Protein AF-C4WWJ5-F1 (afdb_monomer_lite)

Organism: Acyrthosiphon pisum (NCBI:txid7029)

Sequence (188 aa):
MRFIKIKYGFAYIVILLTLITFLISFNFIPTGFEHRTIIESKSPQSATVTETKRIFFMKTHKCASSTVQNILMRFGHMENLDFLLPNMNNYIGNPIHFNTSMISNNYSTEDGKFDMFVHHTRYSQEIKSVMRPGTIYVTILREPTALFQSLYSFYHFDKKYKCNLTQFISDRLSNKSSANQINVTVTN

Foldseek 3Di:
DPPVVVVVVVVVVVVVVVVVVVVVVVVPPPPPCPPPPPPPPPDPDDDPPDDALFEDEAEDPPQCLVVVLVVNVVVCVVVVWQEQQQPDDFEQDPPDAHDLVSGDPVRADPQQAGRDYRGHGHDDPCNVVRHDPPYDYDYGDDDVVVRVLSVCVVVVVCVVVVHDPVVVVVVVVVVVVVVVPPDPPPDD

Radius of gyration: 27.17 Å; chains: 1; bounding box: 78×68×61 Å

pLDDT: mean 82.89, std 17.95, range [43.03, 98.38]

Secondary structure (DSSP, 8-state):
--SHHHHHHHHHHHHHHHHHHHHHHHHT---------------SS----PPP--EEEEPPTTSSHHHHHHHHHHHHHHTTPPB---SSTTEESSSSPP-GGGS-GGG--TTS-BSEE-SEE---TTHHHHBPTTPEEEE----HHHHHHHHHHHTTHHHHHTS-HHHHHHHHHHHHHHHTTS------

InterPro domains:
  IPR009729 Galactose-3-O-sulfotransferase [PF06990] (42-156)
  IPR009729 Galactose-3-O-sulfotransferase [PTHR14647] (36-172)
  IPR027417 P-loop containing nucleoside triphosphate hydrolase [G3DSA:3.40.50.300] (50-184)
  IPR027417 P-loop containing nucleoside triphosphate hydrolase [SSF52540] (52-171)

Structure (mmCIF, N/CA/C/O backbone):
data_AF-C4WWJ5-F1
#
_entry.id   AF-C4WWJ5-F1
#
loop_
_atom_site.group_PDB
_atom_site.id
_atom_site.type_symbol
_atom_site.label_atom_id
_atom_site.label_alt_id
_atom_site.label_comp_id
_atom_site.label_asym_id
_atom_site.label_entity_id
_atom_site.label_seq_id
_atom_site.pdbx_PDB_ins_code
_atom_site.Cartn_x
_atom_site.Cartn_y
_atom_site.Cartn_z
_atom_site.occupancy
_atom_site.B_iso_or_equiv
_atom_site.auth_seq_id
_atom_site.auth_comp_id
_atom_site.auth_asym_id
_atom_site.auth_atom_id
_atom_site.pdbx_PDB_model_num
ATOM 1 N N . MET A 1 1 ? -28.761 40.489 -43.785 1.00 53.91 1 MET A N 1
ATOM 2 C CA . MET A 1 1 ? -28.576 40.243 -42.331 1.00 53.91 1 MET A CA 1
ATOM 3 C C . MET A 1 1 ? -29.458 39.104 -41.760 1.00 53.91 1 MET A C 1
ATOM 5 O O . MET A 1 1 ? -29.803 39.142 -40.587 1.00 53.91 1 MET A O 1
ATOM 9 N N . ARG A 1 2 ? -29.822 38.069 -42.548 1.00 54.91 2 ARG A N 1
ATOM 10 C CA . ARG A 1 2 ? -30.747 36.981 -42.131 1.00 54.91 2 ARG A CA 1
ATOM 11 C C . ARG A 1 2 ? -30.126 35.572 -42.061 1.00 54.91 2 ARG A C 1
ATOM 13 O O . ARG A 1 2 ? -30.683 34.708 -41.402 1.00 54.91 2 ARG A O 1
ATOM 20 N N . PHE A 1 3 ? -28.950 35.355 -42.653 1.00 52.28 3 PHE A N 1
ATOM 21 C CA . PHE A 1 3 ? -28.305 34.031 -42.711 1.00 52.28 3 PHE A CA 1
ATOM 22 C C . PHE A 1 3 ? -27.428 33.691 -41.491 1.00 52.28 3 PHE A C 1
ATOM 24 O O . PHE A 1 3 ? -27.142 32.525 -41.237 1.00 52.28 3 PHE A O 1
ATOM 31 N N . ILE A 1 4 ? -27.038 34.693 -40.697 1.00 54.44 4 ILE A N 1
ATOM 32 C CA . ILE A 1 4 ? -26.154 34.519 -39.533 1.00 54.44 4 ILE A CA 1
ATOM 33 C C . ILE A 1 4 ? -26.907 33.892 -38.344 1.00 54.44 4 ILE A C 1
ATOM 35 O O . ILE A 1 4 ? -26.381 32.996 -37.693 1.00 54.44 4 ILE A O 1
ATOM 39 N N . LYS A 1 5 ? -28.175 34.269 -38.112 1.00 53.75 5 LYS A N 1
ATOM 40 C CA . LYS A 1 5 ? -28.997 33.702 -37.022 1.00 53.75 5 LYS A CA 1
ATOM 41 C C . LYS A 1 5 ? -29.282 32.200 -37.193 1.00 53.75 5 LYS A C 1
ATOM 43 O O . LYS A 1 5 ? -29.396 31.494 -36.199 1.00 53.75 5 LYS A O 1
ATOM 48 N N . ILE A 1 6 ? -29.338 31.701 -38.432 1.00 59.12 6 ILE A N 1
ATOM 49 C CA . ILE A 1 6 ? -29.618 30.285 -38.731 1.00 59.12 6 ILE A CA 1
ATOM 50 C C . ILE A 1 6 ? -28.409 29.395 -38.397 1.00 59.12 6 ILE A C 1
ATOM 52 O O . ILE A 1 6 ? -28.581 28.318 -37.830 1.00 59.12 6 ILE A O 1
ATOM 56 N N . LYS A 1 7 ? -27.178 29.862 -38.666 1.00 57.59 7 LYS A N 1
ATOM 57 C CA . LYS A 1 7 ? -25.955 29.097 -38.357 1.00 57.59 7 LYS A CA 1
ATOM 58 C C . LYS A 1 7 ? -25.748 28.905 -36.850 1.00 57.59 7 LYS A C 1
ATOM 60 O O . LYS A 1 7 ? -25.405 27.807 -36.423 1.00 57.59 7 LYS A O 1
ATOM 65 N N . TYR A 1 8 ? -26.005 29.940 -36.047 1.00 68.38 8 TYR A N 1
ATOM 66 C CA . TYR A 1 8 ? -25.905 29.838 -34.586 1.00 68.38 8 TYR A CA 1
ATOM 67 C C . TYR A 1 8 ? -27.057 29.044 -33.961 1.00 68.38 8 TYR A C 1
ATOM 69 O O . TYR A 1 8 ? -26.842 28.354 -32.969 1.00 68.38 8 TYR A O 1
ATOM 77 N N . GLY A 1 9 ? -28.249 29.074 -34.569 1.00 75.12 9 GLY A N 1
ATOM 78 C CA . GLY A 1 9 ? -29.373 28.234 -34.147 1.00 75.12 9 GLY A CA 1
ATOM 79 C C . GLY A 1 9 ? -29.060 26.742 -34.274 1.00 75.12 9 GLY A C 1
ATOM 80 O O . GLY A 1 9 ? -29.291 25.985 -33.335 1.00 75.12 9 GLY A O 1
ATOM 81 N N . PHE A 1 10 ? -28.453 26.328 -35.390 1.00 82.44 10 PHE A N 1
ATOM 82 C CA . PHE A 1 10 ? -28.048 24.934 -35.586 1.00 82.44 10 PHE A CA 1
ATOM 83 C C . PHE A 1 10 ? -26.972 24.493 -34.581 1.00 82.44 10 PHE A C 1
ATOM 85 O O . PHE A 1 10 ? -27.104 23.441 -33.962 1.00 82.44 10 PHE A O 1
ATOM 92 N N . ALA A 1 11 ? -25.948 25.322 -34.353 1.00 82.69 11 ALA A N 1
ATOM 93 C CA . ALA A 1 11 ? -24.903 25.024 -33.372 1.00 82.69 11 ALA A CA 1
ATOM 94 C C . ALA A 1 11 ? -25.461 24.881 -31.943 1.00 82.69 11 ALA A C 1
ATOM 96 O O . ALA A 1 11 ? -25.064 23.973 -31.216 1.00 82.69 11 ALA A O 1
ATOM 97 N N . TYR A 1 12 ? -26.418 25.732 -31.556 1.00 86.38 12 TYR A N 1
ATOM 98 C CA . TYR A 1 12 ? -27.056 25.662 -30.241 1.00 86.38 12 TYR A CA 1
ATOM 99 C C . TYR A 1 12 ? -27.877 24.380 -30.062 1.00 86.38 12 TYR A C 1
ATOM 101 O O . TYR A 1 12 ? -27.789 23.744 -29.016 1.00 86.38 12 TYR A O 1
ATOM 109 N N . ILE A 1 13 ? -28.611 23.955 -31.096 1.00 89.12 13 ILE A N 1
ATOM 110 C CA . ILE A 1 13 ? -29.376 22.699 -31.073 1.00 89.12 13 ILE A CA 1
ATOM 111 C C . ILE A 1 13 ? -28.439 21.498 -30.904 1.00 89.12 13 ILE A C 1
ATOM 113 O O . ILE A 1 13 ? -28.717 20.626 -30.085 1.00 89.12 13 ILE A O 1
ATOM 117 N N . VAL A 1 14 ? -27.310 21.466 -31.620 1.00 89.38 14 VAL A N 1
ATOM 118 C CA . VAL A 1 14 ? -26.326 20.377 -31.491 1.00 89.38 14 VAL A CA 1
ATOM 119 C C . VAL A 1 14 ? -25.748 20.326 -30.074 1.00 89.38 14 VAL A C 1
ATOM 121 O O . VAL A 1 14 ? -25.708 19.255 -29.473 1.00 89.38 14 VAL A O 1
ATOM 124 N N . ILE A 1 15 ? -25.375 21.474 -29.499 1.00 90.00 15 ILE A N 1
ATOM 125 C CA . ILE A 1 15 ? -24.861 21.547 -28.122 1.00 90.00 15 ILE A CA 1
ATOM 126 C C . ILE A 1 15 ? -25.922 21.074 -27.117 1.00 90.00 15 ILE A C 1
ATOM 128 O O . ILE A 1 15 ? -25.618 20.258 -26.244 1.00 90.00 15 ILE A O 1
ATOM 132 N N . LEU A 1 16 ? -27.174 21.513 -27.265 1.00 92.12 16 LEU A N 1
ATOM 133 C CA . LEU A 1 16 ? -28.266 21.118 -26.376 1.00 92.12 16 LEU A CA 1
ATOM 134 C C . LEU A 1 16 ? -28.536 19.608 -26.446 1.00 92.12 16 LEU A C 1
ATOM 136 O O . LEU A 1 16 ? -28.677 18.964 -25.410 1.00 92.12 16 LEU A O 1
ATOM 140 N N . LEU A 1 17 ? -28.538 19.029 -27.652 1.00 91.50 17 LEU A N 1
ATOM 141 C CA . LEU A 1 17 ? -28.700 17.588 -27.851 1.00 91.50 17 LEU A CA 1
ATOM 142 C C . LEU A 1 17 ? -27.556 16.803 -27.202 1.00 91.50 17 LEU A C 1
ATOM 144 O O . LEU A 1 17 ? -27.819 15.823 -26.509 1.00 91.50 17 LEU A O 1
ATOM 148 N N . THR A 1 18 ? -26.305 17.257 -27.339 1.00 89.75 18 THR A N 1
ATOM 149 C CA . THR A 1 18 ? -25.168 16.594 -26.675 1.00 89.75 18 THR A CA 1
ATOM 150 C C . THR A 1 18 ? -25.268 16.659 -25.149 1.00 89.75 18 THR A C 1
ATOM 152 O O . THR A 1 18 ? -25.077 15.640 -24.486 1.00 89.75 18 THR A O 1
ATOM 155 N N . LEU A 1 19 ? -25.668 17.803 -24.583 1.00 89.38 19 LEU A N 1
ATOM 156 C CA . LEU A 1 19 ? -25.905 17.955 -23.144 1.00 89.38 19 LEU A CA 1
ATOM 157 C C . LEU A 1 19 ? -27.034 17.046 -22.649 1.00 89.38 19 LEU A C 1
ATOM 159 O O . LEU A 1 19 ? -26.882 16.389 -21.623 1.00 89.38 19 LEU A O 1
ATOM 163 N N . ILE A 1 20 ? -28.135 16.951 -23.394 1.00 89.50 20 ILE A N 1
ATOM 164 C CA . ILE A 1 20 ? -29.257 16.067 -23.059 1.00 89.50 20 ILE A CA 1
ATOM 165 C C . ILE A 1 20 ? -28.814 14.600 -23.099 1.00 89.50 20 ILE A C 1
ATOM 167 O O . ILE A 1 20 ? -29.072 13.867 -22.149 1.00 89.50 20 ILE A O 1
ATOM 171 N N . THR A 1 21 ? -28.089 14.168 -24.137 1.00 83.88 21 THR A N 1
ATOM 172 C CA . THR A 1 21 ? -27.571 12.788 -24.204 1.00 83.88 21 THR A CA 1
ATOM 173 C C . THR A 1 21 ? -26.591 12.472 -23.074 1.00 83.88 21 THR A C 1
ATOM 175 O O . THR A 1 21 ? -26.626 11.374 -22.518 1.00 83.88 21 THR A O 1
ATOM 178 N N . PHE A 1 22 ? -25.762 13.439 -22.674 1.00 83.88 22 PHE A N 1
ATOM 179 C CA . PHE A 1 22 ? -24.849 13.308 -21.542 1.00 83.88 22 PHE A CA 1
ATOM 180 C C . PHE A 1 22 ? -25.604 13.188 -20.210 1.00 83.88 22 PHE A C 1
ATOM 182 O O . PHE A 1 22 ? -25.285 12.314 -19.408 1.00 83.88 22 PHE A O 1
ATOM 189 N N . LEU A 1 23 ? -26.649 13.994 -19.997 1.00 81.81 23 LEU A N 1
ATOM 190 C CA . LEU A 1 23 ? -27.494 13.926 -18.799 1.00 81.81 23 LEU A CA 1
ATOM 191 C C . LEU A 1 23 ? -28.298 12.622 -18.727 1.00 81.81 23 LEU A C 1
ATOM 193 O O . LEU A 1 23 ? -28.410 12.035 -17.652 1.00 81.81 23 LEU A O 1
ATOM 197 N N . ILE A 1 24 ? -28.815 12.129 -19.855 1.00 79.12 24 ILE A N 1
ATOM 198 C CA . ILE A 1 24 ? -29.476 10.817 -19.920 1.00 79.12 24 ILE A CA 1
ATOM 199 C C . ILE A 1 24 ? -28.467 9.707 -19.592 1.00 79.12 24 ILE A C 1
ATOM 201 O O . ILE A 1 24 ? -28.779 8.826 -18.800 1.00 79.12 24 ILE A O 1
ATOM 205 N N . SER A 1 25 ? -27.238 9.789 -20.112 1.00 73.62 25 SER A N 1
ATOM 206 C CA . SER A 1 25 ? -26.179 8.809 -19.826 1.00 73.62 25 SER A CA 1
ATOM 207 C C . SER A 1 25 ? -25.724 8.835 -18.362 1.00 73.62 25 SER A C 1
ATOM 209 O O . SER A 1 25 ? -25.395 7.791 -17.811 1.00 73.62 25 SER A O 1
ATOM 211 N N . PHE A 1 26 ? -25.737 10.000 -17.706 1.00 66.19 26 PHE A N 1
ATOM 212 C CA . PHE A 1 26 ? -25.409 10.125 -16.281 1.00 66.19 26 PHE A CA 1
ATOM 213 C C . PHE A 1 26 ? -26.498 9.549 -15.367 1.00 66.19 26 PHE A C 1
ATOM 215 O O . PHE A 1 26 ? -26.174 8.911 -14.369 1.00 66.19 26 PHE A O 1
ATOM 222 N N . ASN A 1 27 ? -27.776 9.717 -15.724 1.00 61.41 27 ASN A N 1
ATOM 223 C CA . ASN A 1 27 ? -28.893 9.083 -15.010 1.00 61.41 27 ASN A CA 1
ATOM 224 C C . ASN A 1 27 ? -29.021 7.579 -15.317 1.00 61.41 27 ASN A C 1
ATOM 226 O O . ASN A 1 27 ? -29.724 6.864 -14.611 1.00 61.41 27 ASN A O 1
ATOM 230 N N . PHE A 1 28 ? -28.329 7.104 -16.355 1.00 55.25 28 PHE A N 1
ATOM 231 C CA . PHE A 1 28 ? -28.260 5.705 -16.768 1.00 55.25 28 PHE A CA 1
ATOM 232 C C . PHE A 1 28 ? -26.856 5.123 -16.564 1.00 55.25 28 PHE A C 1
ATOM 234 O O . PHE A 1 28 ? -26.402 4.273 -17.328 1.00 55.25 28 PHE A O 1
ATOM 241 N N . ILE A 1 29 ? -26.151 5.565 -15.520 1.00 54.62 29 ILE A N 1
ATOM 242 C CA . ILE A 1 29 ? -25.184 4.689 -14.867 1.00 54.62 29 ILE A CA 1
ATOM 243 C C . ILE A 1 29 ? -26.046 3.809 -13.967 1.00 54.62 29 ILE A C 1
ATOM 245 O O . ILE A 1 29 ? -26.482 4.290 -12.919 1.00 54.62 29 ILE A O 1
ATOM 249 N N . PRO A 1 30 ? -26.343 2.549 -14.339 1.00 57.00 30 PRO A N 1
ATOM 250 C CA . PRO A 1 30 ? -26.875 1.648 -13.345 1.00 57.00 30 PRO A CA 1
ATOM 251 C C . PRO A 1 30 ? -25.831 1.640 -12.235 1.00 57.00 30 PRO A C 1
ATOM 253 O O . PRO A 1 30 ? -24.646 1.399 -12.492 1.00 57.00 30 PRO A O 1
ATOM 256 N N . THR A 1 31 ? -26.243 1.935 -11.006 1.00 58.41 31 THR A N 1
ATOM 257 C CA . THR A 1 31 ? -25.521 1.491 -9.817 1.00 58.41 31 THR A CA 1
ATOM 258 C C . THR A 1 31 ? -25.549 -0.031 -9.878 1.00 58.41 31 THR A C 1
ATOM 260 O O . THR A 1 31 ? -26.411 -0.686 -9.302 1.00 58.41 31 THR A O 1
ATOM 263 N N . GLY A 1 32 ? -24.684 -0.576 -10.731 1.00 48.88 32 GLY A N 1
ATOM 264 C CA . GLY A 1 32 ? -24.621 -1.962 -11.145 1.00 48.88 32 GLY A CA 1
ATOM 265 C C . GLY A 1 32 ? -23.990 -2.768 -10.036 1.00 48.88 32 GLY A C 1
ATOM 266 O O . GLY A 1 32 ? -22.865 -3.242 -10.154 1.00 48.88 32 GLY A O 1
ATOM 267 N N . PHE A 1 33 ? -24.727 -2.873 -8.944 1.00 45.38 33 PHE A N 1
ATOM 268 C CA . PHE A 1 33 ? -24.638 -3.962 -8.007 1.00 45.38 33 PHE A CA 1
ATOM 269 C C . PHE A 1 33 ? -26.075 -4.314 -7.637 1.00 45.38 33 PHE A C 1
ATOM 271 O O . PHE A 1 33 ? -26.559 -4.003 -6.553 1.00 45.38 33 PHE A O 1
ATOM 278 N N . GLU A 1 34 ? -26.787 -4.939 -8.580 1.00 46.53 34 GLU A N 1
ATOM 279 C CA . GLU A 1 34 ? -27.871 -5.822 -8.169 1.00 46.53 34 GLU A CA 1
ATOM 280 C C . GLU A 1 34 ? -27.225 -6.848 -7.243 1.00 46.53 34 GLU A C 1
ATOM 282 O O . GLU A 1 34 ? -26.325 -7.592 -7.648 1.00 46.53 34 GLU A O 1
ATOM 287 N N . HIS A 1 35 ? -27.623 -6.823 -5.974 1.00 44.75 35 HIS A N 1
ATOM 288 C CA . HIS A 1 35 ? -27.243 -7.846 -5.024 1.00 44.75 35 HIS A CA 1
ATOM 289 C C . HIS A 1 35 ? -27.764 -9.163 -5.590 1.00 44.75 35 HIS A C 1
ATOM 291 O O . HIS A 1 35 ? -28.952 -9.467 -5.492 1.00 44.75 35 HIS A O 1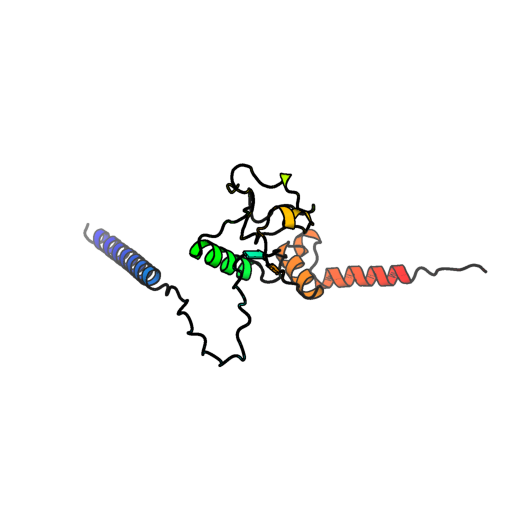
ATOM 297 N N . ARG A 1 36 ? -26.880 -9.922 -6.248 1.00 43.59 36 ARG A N 1
ATOM 298 C CA . ARG A 1 36 ? -27.154 -11.305 -6.605 1.00 43.59 36 ARG A CA 1
ATOM 299 C C . ARG A 1 36 ? -27.457 -11.977 -5.280 1.00 43.59 36 ARG A C 1
ATOM 301 O O . ARG A 1 36 ? -26.540 -12.187 -4.488 1.00 43.59 36 ARG A O 1
ATOM 308 N N . THR A 1 37 ? -28.738 -12.225 -5.026 1.00 43.97 37 THR A N 1
ATOM 309 C CA . THR A 1 37 ? -29.199 -12.985 -3.874 1.00 43.97 37 THR A CA 1
ATOM 310 C C . THR A 1 37 ? -28.378 -14.258 -3.917 1.00 43.97 37 THR A C 1
ATOM 312 O O . THR A 1 37 ? -28.432 -15.004 -4.900 1.00 43.97 37 THR A O 1
ATOM 315 N N . ILE A 1 38 ? -27.484 -14.418 -2.942 1.00 56.56 38 ILE A N 1
ATOM 316 C CA . ILE A 1 38 ? -26.680 -15.624 -2.825 1.00 56.56 38 ILE A CA 1
ATOM 317 C C . ILE A 1 38 ? -27.713 -16.740 -2.771 1.00 56.56 38 ILE A C 1
ATOM 319 O O . ILE A 1 38 ? -28.550 -16.753 -1.873 1.00 56.56 38 ILE A O 1
ATOM 323 N N . ILE A 1 39 ? -27.716 -17.610 -3.785 1.00 49.88 39 ILE A N 1
ATOM 324 C CA . ILE A 1 39 ? -28.476 -18.852 -3.718 1.00 49.88 39 ILE A CA 1
ATOM 325 C C . ILE A 1 39 ? -28.002 -19.503 -2.431 1.00 49.88 39 ILE A C 1
ATOM 327 O O . ILE A 1 39 ? -26.823 -19.837 -2.311 1.00 49.88 39 ILE A O 1
ATOM 331 N N . GLU A 1 40 ? -28.905 -19.572 -1.461 1.00 46.50 40 GLU A N 1
ATOM 332 C CA . GLU A 1 40 ? -28.668 -20.114 -0.138 1.00 46.50 40 GLU A CA 1
ATOM 333 C C . GLU A 1 40 ? -28.352 -21.601 -0.311 1.00 46.50 40 GLU A C 1
ATOM 335 O O . GLU A 1 40 ? -29.220 -22.474 -0.302 1.00 46.50 40 GLU A O 1
ATOM 340 N N . SER A 1 41 ? -27.082 -21.906 -0.576 1.00 53.62 41 SER A N 1
ATOM 341 C CA . SER A 1 41 ? -26.584 -23.264 -0.502 1.00 53.62 41 SER A CA 1
ATOM 342 C C . SER A 1 41 ? -26.723 -23.657 0.958 1.00 53.62 41 SER A C 1
ATOM 344 O O . SER A 1 41 ? -26.024 -23.106 1.809 1.00 53.62 41 SER A O 1
ATOM 346 N N . LYS A 1 42 ? -27.659 -24.563 1.240 1.00 53.38 42 LYS A N 1
ATOM 347 C CA . LYS A 1 42 ? -27.889 -25.152 2.558 1.00 53.38 42 LYS A CA 1
ATOM 348 C C . LYS A 1 42 ? -26.559 -25.681 3.109 1.00 53.38 42 LYS A C 1
ATOM 350 O O . LYS A 1 42 ? -26.118 -26.770 2.751 1.00 53.38 42 LYS A O 1
ATOM 355 N N . SER A 1 43 ? -25.903 -24.861 3.923 1.00 47.09 43 SER A N 1
ATOM 356 C CA . SER A 1 43 ? -24.612 -25.143 4.544 1.00 47.09 43 SER A CA 1
ATOM 357 C C . SER A 1 43 ? -24.838 -25.932 5.839 1.00 47.09 43 SER A C 1
ATOM 359 O O . SER A 1 43 ? -25.767 -25.608 6.586 1.00 47.09 43 SER A O 1
ATOM 361 N N . PRO A 1 44 ? -24.039 -26.974 6.123 1.00 53.50 44 PRO A N 1
ATOM 362 C CA . PRO A 1 44 ? -24.139 -27.716 7.369 1.00 53.50 44 PRO A CA 1
ATOM 363 C C . PRO A 1 44 ? -23.673 -26.853 8.553 1.00 53.50 44 PRO A C 1
ATOM 365 O O . PRO A 1 44 ? -22.602 -26.262 8.512 1.00 53.50 44 PRO A O 1
ATOM 368 N N . GLN A 1 45 ? -24.505 -26.824 9.599 1.00 49.91 45 GLN A N 1
ATOM 369 C CA . GLN A 1 45 ? -24.257 -26.401 10.985 1.00 49.91 45 GLN A CA 1
ATOM 370 C C . GLN A 1 45 ? -23.399 -25.130 11.209 1.00 49.91 45 GLN A C 1
ATOM 372 O O . GLN A 1 45 ? -22.174 -25.134 11.144 1.00 49.91 45 GLN A O 1
ATOM 377 N N . SER A 1 46 ? -24.096 -24.062 11.609 1.00 55.59 46 SER A N 1
ATOM 378 C CA . SER A 1 46 ? -23.616 -22.758 12.087 1.00 55.59 46 SER A CA 1
ATOM 379 C C . SER A 1 46 ? -22.368 -22.803 12.988 1.00 55.59 46 SER A C 1
ATOM 381 O O . SER A 1 46 ? -22.473 -22.920 14.210 1.00 55.59 46 SER A O 1
ATOM 383 N N . ALA A 1 47 ? -21.197 -22.561 12.402 1.00 58.97 47 ALA A N 1
ATOM 384 C CA . ALA A 1 47 ? -20.192 -21.733 13.056 1.00 58.97 47 ALA A CA 1
ATOM 385 C C . ALA A 1 47 ? -20.614 -20.273 12.841 1.00 58.97 47 ALA A C 1
ATOM 387 O O . ALA A 1 47 ? -20.821 -19.859 11.701 1.00 58.97 47 ALA A O 1
ATOM 388 N N . THR A 1 48 ? -20.770 -19.492 13.910 1.00 55.84 48 THR A N 1
ATOM 389 C CA . THR A 1 48 ? -21.003 -18.043 13.827 1.00 55.84 48 THR A CA 1
ATOM 390 C C . THR A 1 48 ? -19.737 -17.369 13.295 1.00 55.84 48 THR A C 1
ATOM 392 O O . THR A 1 48 ? -18.924 -16.850 14.057 1.00 55.84 48 THR A O 1
ATOM 395 N N . VAL A 1 49 ? -19.513 -17.451 11.983 1.00 68.38 49 VAL A N 1
ATOM 396 C CA . VAL A 1 49 ? -18.445 -16.721 11.305 1.00 68.38 49 VAL A CA 1
ATOM 397 C C . VAL A 1 49 ? -18.918 -15.282 11.193 1.00 68.38 49 VAL A C 1
ATOM 399 O O . VAL A 1 49 ? -19.749 -14.954 10.350 1.00 68.38 49 VAL A O 1
ATOM 402 N N . THR A 1 50 ? -18.423 -14.423 12.076 1.00 73.19 50 THR A N 1
ATOM 403 C CA . THR A 1 50 ? -18.639 -12.985 11.949 1.00 73.19 50 THR A CA 1
ATOM 404 C C . THR A 1 50 ? -17.924 -12.513 10.687 1.00 73.19 50 THR A C 1
ATOM 406 O O . THR A 1 50 ? -16.701 -12.630 10.581 1.00 73.19 50 THR A O 1
ATOM 409 N N . GLU A 1 51 ? -18.680 -12.005 9.719 1.00 81.06 51 GLU A N 1
ATOM 410 C CA . GLU A 1 51 ? -18.124 -11.383 8.521 1.00 81.06 51 GLU A CA 1
ATOM 411 C C . GLU A 1 51 ? -17.185 -10.236 8.928 1.00 81.06 51 GLU A C 1
ATOM 413 O O . GLU A 1 51 ? -17.568 -9.340 9.683 1.00 81.06 51 GLU A O 1
ATOM 418 N N . THR A 1 52 ? -15.937 -10.260 8.449 1.00 87.81 52 THR A N 1
ATOM 419 C CA . THR A 1 52 ? -14.993 -9.157 8.665 1.00 87.81 52 THR A CA 1
ATOM 420 C C . THR A 1 52 ? -14.954 -8.257 7.441 1.00 87.81 52 THR A C 1
ATOM 422 O O . THR A 1 52 ? -14.753 -8.711 6.316 1.00 87.81 52 THR A O 1
ATOM 425 N N . LYS A 1 53 ? -15.118 -6.955 7.673 1.00 95.12 53 LYS A N 1
ATOM 426 C CA . LYS A 1 53 ? -15.048 -5.915 6.638 1.00 95.12 53 LYS A CA 1
ATOM 427 C C . LYS A 1 53 ? -13.689 -5.212 6.609 1.00 95.12 53 LYS A C 1
ATOM 429 O O . LYS A 1 53 ? -13.481 -4.317 5.802 1.00 95.12 53 LYS A O 1
ATOM 434 N N . ARG A 1 54 ? -12.764 -5.597 7.493 1.00 97.31 54 ARG A N 1
ATOM 435 C CA . ARG A 1 54 ? -11.487 -4.906 7.718 1.00 97.31 54 ARG A CA 1
ATOM 436 C C . ARG A 1 54 ? -10.397 -5.499 6.846 1.00 97.31 54 ARG A C 1
ATOM 438 O O . ARG A 1 54 ? -10.109 -6.694 6.947 1.00 97.31 54 ARG A O 1
ATOM 445 N N . ILE A 1 55 ? -9.785 -4.680 5.998 1.00 98.19 55 ILE A N 1
ATOM 446 C CA . ILE A 1 55 ? -8.859 -5.151 4.970 1.00 98.19 55 ILE A CA 1
ATOM 447 C C . ILE A 1 55 ? -7.614 -4.266 4.917 1.00 98.19 55 ILE A C 1
ATOM 449 O O . ILE A 1 55 ? -7.655 -3.075 4.604 1.00 98.19 55 ILE A O 1
ATOM 453 N N . PHE A 1 56 ? -6.465 -4.901 5.125 1.00 98.31 56 PHE A N 1
ATOM 454 C CA . PHE A 1 56 ? -5.184 -4.398 4.666 1.00 98.31 56 PHE A CA 1
ATOM 455 C C . PHE A 1 56 ? -4.882 -5.009 3.296 1.00 98.31 56 PHE A C 1
ATOM 457 O O . PHE A 1 56 ? -4.611 -6.207 3.179 1.00 98.31 56 PHE A O 1
ATOM 464 N N . PHE A 1 57 ? -4.903 -4.182 2.255 1.00 98.38 57 PHE A N 1
ATOM 465 C CA . PHE A 1 57 ? -4.522 -4.570 0.905 1.00 98.38 57 PHE A CA 1
ATOM 466 C C . PHE A 1 57 ? -3.192 -3.923 0.520 1.00 98.38 57 PHE A C 1
ATOM 468 O O . PHE A 1 57 ? -3.135 -2.754 0.132 1.00 98.38 57 PHE A O 1
ATOM 475 N N . MET A 1 58 ? -2.108 -4.703 0.566 1.00 97.50 58 MET A N 1
ATOM 476 C CA . MET A 1 58 ? -0.806 -4.233 0.098 1.00 97.50 58 MET A CA 1
ATOM 477 C C . MET A 1 58 ? -0.815 -4.154 -1.426 1.00 97.50 58 MET A C 1
ATOM 479 O O . MET A 1 58 ? -0.606 -5.154 -2.125 1.00 97.50 58 MET A O 1
ATOM 483 N N . LYS A 1 59 ? -1.046 -2.951 -1.949 1.00 96.56 59 LYS A N 1
ATOM 484 C CA . LYS A 1 59 ? -1.125 -2.717 -3.387 1.00 96.56 59 LYS A CA 1
ATOM 485 C C . LYS A 1 59 ? 0.254 -2.890 -4.030 1.00 96.56 59 LYS A C 1
ATOM 487 O O . LYS A 1 59 ? 1.179 -2.117 -3.782 1.00 96.56 59 LYS A O 1
ATOM 492 N N . THR A 1 60 ? 0.396 -3.872 -4.912 1.00 93.69 60 THR A N 1
ATOM 493 C CA . THR A 1 60 ? 1.627 -4.139 -5.679 1.00 93.69 60 THR A CA 1
ATOM 494 C C . THR A 1 60 ? 1.569 -3.507 -7.067 1.00 93.69 60 THR A C 1
ATOM 496 O O . THR A 1 60 ? 0.496 -3.293 -7.635 1.00 93.69 60 THR A O 1
ATOM 499 N N . HIS A 1 61 ? 2.717 -3.158 -7.643 1.00 93.88 61 HIS A N 1
ATOM 500 C CA . HIS A 1 61 ? 2.761 -2.553 -8.975 1.00 93.88 61 HIS A CA 1
ATOM 501 C C . HIS A 1 61 ? 2.438 -3.563 -10.076 1.00 93.88 61 HIS A C 1
ATOM 503 O O . HIS A 1 61 ? 2.930 -4.681 -10.058 1.00 93.88 61 HIS A O 1
ATOM 509 N N . LYS A 1 62 ? 1.657 -3.133 -11.079 1.00 94.12 62 LYS A N 1
ATOM 510 C CA . LYS A 1 62 ? 1.384 -3.878 -12.329 1.00 94.12 62 LYS A CA 1
ATOM 511 C C . LYS A 1 62 ? 0.775 -5.285 -12.138 1.00 94.12 62 LYS A C 1
ATOM 513 O O . LYS A 1 62 ? 0.864 -6.118 -13.040 1.00 94.12 62 LYS A O 1
ATOM 518 N N . CYS A 1 63 ? 0.076 -5.498 -11.022 1.00 94.31 63 CYS A N 1
ATOM 519 C CA . CYS A 1 63 ? -0.647 -6.731 -10.686 1.00 94.31 63 CYS A CA 1
ATOM 520 C C . CYS A 1 63 ? -2.179 -6.559 -10.750 1.00 94.31 63 CYS A C 1
ATOM 522 O O . CYS A 1 63 ? -2.888 -7.112 -9.921 1.00 94.31 63 CYS A O 1
ATOM 524 N N . ALA A 1 64 ? -2.693 -5.701 -11.646 1.00 92.38 64 ALA A N 1
ATOM 525 C CA . ALA A 1 64 ? -4.116 -5.303 -11.699 1.00 92.38 64 ALA A CA 1
ATOM 526 C C . ALA A 1 64 ? -4.679 -4.736 -10.369 1.00 92.38 64 ALA A C 1
ATOM 528 O O . ALA A 1 64 ? -5.885 -4.619 -10.165 1.00 92.38 64 ALA A O 1
ATOM 529 N N . SER A 1 65 ? -3.789 -4.317 -9.471 1.00 95.00 65 SER A N 1
ATOM 530 C CA . SER A 1 65 ? -4.111 -3.920 -8.102 1.00 95.00 65 SER A CA 1
ATOM 531 C C . SER A 1 65 ? -4.891 -2.605 -8.006 1.00 95.00 65 SER A C 1
ATOM 533 O O . SER A 1 65 ? -5.623 -2.405 -7.045 1.00 95.00 65 SER A O 1
ATOM 535 N N . SER A 1 66 ? -4.799 -1.716 -9.003 1.00 95.38 66 SER A N 1
ATOM 536 C CA . SER A 1 66 ? -5.623 -0.497 -9.062 1.00 95.38 66 SER A CA 1
ATOM 537 C C . SER A 1 66 ? -7.114 -0.800 -9.212 1.00 95.38 66 SER A C 1
ATOM 539 O O . SER A 1 66 ? -7.928 -0.033 -8.707 1.00 95.38 66 SER A O 1
ATOM 541 N N . THR A 1 67 ? -7.477 -1.902 -9.876 1.00 96.75 67 THR A N 1
ATOM 542 C CA . THR A 1 67 ? -8.876 -2.332 -10.003 1.00 96.75 67 THR A CA 1
ATOM 543 C C . THR A 1 67 ? -9.412 -2.768 -8.646 1.00 96.75 67 THR A C 1
ATOM 545 O O . THR A 1 67 ? -10.431 -2.257 -8.193 1.00 96.75 67 THR A O 1
ATOM 548 N N . VAL A 1 68 ? -8.676 -3.640 -7.951 1.00 97.31 68 VAL A N 1
ATOM 549 C CA . VAL A 1 68 ? -9.066 -4.135 -6.622 1.00 97.31 68 VAL A CA 1
ATOM 550 C C . VAL A 1 68 ? -9.091 -3.009 -5.591 1.00 97.31 68 VAL A C 1
ATOM 552 O O . VAL A 1 68 ? -10.069 -2.883 -4.866 1.00 97.31 68 VAL A O 1
ATOM 555 N N . GLN A 1 69 ? -8.088 -2.126 -5.585 1.00 97.31 69 GLN A N 1
ATOM 556 C CA . GLN A 1 69 ? -8.095 -0.935 -4.731 1.00 97.31 69 GLN A CA 1
ATOM 557 C C . GLN A 1 69 ? -9.373 -0.113 -4.941 1.00 97.31 69 GLN A C 1
ATOM 559 O O . GLN A 1 69 ? -10.007 0.291 -3.979 1.00 97.31 69 GLN A O 1
ATOM 564 N N . ASN A 1 70 ? -9.771 0.123 -6.192 1.00 97.50 70 ASN A N 1
ATOM 565 C CA . ASN A 1 70 ? -10.964 0.906 -6.512 1.00 97.50 70 ASN A CA 1
ATOM 566 C C . ASN A 1 70 ? -12.262 0.269 -6.000 1.00 97.50 70 ASN A C 1
ATOM 568 O O . ASN A 1 70 ? -13.166 0.993 -5.583 1.00 97.50 70 ASN A O 1
ATOM 572 N N . ILE A 1 71 ? -12.361 -1.059 -6.054 1.00 97.94 71 ILE A N 1
ATOM 573 C CA . ILE A 1 71 ? -13.496 -1.806 -5.504 1.00 97.94 71 ILE A CA 1
ATOM 574 C C . ILE A 1 71 ? -13.512 -1.666 -3.979 1.00 97.94 71 ILE A C 1
ATOM 576 O O . ILE A 1 71 ? -14.529 -1.267 -3.420 1.00 97.94 71 ILE A O 1
ATOM 580 N N . LEU A 1 72 ? -12.374 -1.901 -3.317 1.00 98.00 72 LEU A N 1
ATOM 581 C CA . LEU A 1 72 ? -12.256 -1.821 -1.857 1.00 98.00 72 LEU A CA 1
ATOM 582 C C . LEU A 1 72 ? -12.518 -0.410 -1.317 1.00 98.00 72 LEU A C 1
ATOM 584 O O . LEU A 1 72 ? -13.204 -0.262 -0.312 1.00 98.00 72 LEU A O 1
ATOM 588 N N . MET A 1 73 ? -12.029 0.626 -2.003 1.00 97.56 73 MET A N 1
ATOM 589 C CA . MET A 1 73 ? -12.289 2.023 -1.636 1.00 97.56 73 MET A CA 1
ATOM 590 C C . MET A 1 73 ? -13.781 2.363 -1.719 1.00 97.56 73 MET A C 1
ATOM 592 O O . MET A 1 73 ? -14.307 3.018 -0.826 1.00 97.56 73 MET A O 1
ATOM 596 N N . ARG A 1 74 ? -14.485 1.903 -2.764 1.00 98.25 74 ARG A N 1
ATOM 597 C CA . ARG A 1 74 ? -15.939 2.113 -2.889 1.00 98.25 74 ARG A CA 1
ATOM 598 C C . ARG A 1 74 ? -16.707 1.345 -1.823 1.00 98.25 74 ARG A C 1
ATOM 600 O O . ARG A 1 74 ? -17.590 1.915 -1.200 1.00 98.25 74 ARG A O 1
ATOM 607 N N . PHE A 1 75 ? -16.348 0.082 -1.606 1.00 97.69 75 PHE A N 1
ATOM 608 C CA . PHE A 1 75 ? -16.945 -0.746 -0.564 1.00 97.69 75 PHE A CA 1
ATOM 609 C C . PHE A 1 75 ? -16.797 -0.099 0.815 1.00 97.69 75 PHE A C 1
ATOM 611 O O . PHE A 1 75 ? -17.799 0.161 1.469 1.00 97.69 75 PHE A O 1
ATOM 618 N N . GLY A 1 76 ? -15.575 0.248 1.227 1.00 97.38 76 GLY A N 1
ATOM 619 C CA . GLY A 1 76 ? -15.380 0.856 2.540 1.00 97.38 76 GLY A CA 1
ATOM 620 C C . GLY A 1 76 ? -16.020 2.239 2.667 1.00 97.38 76 GLY A C 1
ATOM 621 O O . GLY A 1 76 ? -16.465 2.584 3.752 1.00 97.38 76 GLY A O 1
ATOM 622 N N . HIS A 1 77 ? -16.150 3.004 1.576 1.00 97.31 77 HIS A N 1
ATOM 623 C CA . HIS A 1 77 ? -16.913 4.253 1.602 1.00 97.31 77 HIS A CA 1
ATOM 624 C C . HIS A 1 77 ? -18.412 4.015 1.842 1.00 97.31 77 HIS A C 1
ATOM 626 O O . HIS A 1 77 ? -18.994 4.681 2.691 1.00 97.31 77 HIS A O 1
ATOM 632 N N . MET A 1 78 ? -19.030 3.054 1.144 1.00 97.94 78 MET A N 1
ATOM 633 C CA . MET A 1 78 ? -20.451 2.710 1.334 1.00 97.94 78 MET A CA 1
ATOM 634 C C . MET A 1 78 ? -20.741 2.174 2.741 1.00 97.94 78 MET A C 1
ATOM 636 O O . MET A 1 78 ? -21.807 2.426 3.291 1.00 97.94 78 MET A O 1
ATOM 640 N N . GLU A 1 79 ? -19.778 1.466 3.327 1.00 97.00 79 GLU A N 1
ATOM 641 C CA . GLU A 1 79 ? -19.881 0.871 4.662 1.00 97.00 79 GLU A CA 1
ATOM 642 C C . GLU A 1 79 ? -19.404 1.803 5.792 1.00 97.00 79 GLU A C 1
ATOM 644 O O . GLU A 1 79 ? -19.344 1.374 6.942 1.00 97.00 79 GLU A O 1
ATOM 649 N N . ASN A 1 80 ? -19.071 3.066 5.489 1.00 96.12 80 ASN A N 1
ATOM 650 C CA . ASN A 1 80 ? -18.561 4.060 6.446 1.00 96.12 80 ASN A CA 1
ATOM 651 C C . ASN A 1 80 ? -17.342 3.573 7.258 1.00 96.12 80 ASN A C 1
ATOM 653 O O . ASN A 1 80 ? -17.289 3.731 8.475 1.00 96.12 80 ASN A O 1
ATOM 657 N N . LEU A 1 81 ? -16.371 2.954 6.584 1.00 96.56 81 LEU A N 1
ATOM 658 C CA . LEU A 1 81 ? -15.148 2.433 7.196 1.00 96.56 81 LEU A CA 1
ATOM 659 C C . LEU A 1 81 ? -14.032 3.479 7.231 1.00 96.56 81 LEU A C 1
ATOM 661 O O . LEU A 1 81 ? -13.884 4.277 6.303 1.00 96.56 81 LEU A O 1
ATOM 665 N N . ASP A 1 82 ? -13.184 3.408 8.259 1.00 96.56 82 ASP A N 1
ATOM 666 C CA . ASP A 1 82 ? -12.050 4.322 8.397 1.00 96.56 82 ASP A CA 1
ATOM 667 C C . ASP A 1 82 ? -10.869 3.898 7.518 1.00 96.56 82 ASP A C 1
ATOM 669 O O . ASP A 1 82 ? -10.358 2.775 7.617 1.00 96.56 82 ASP A O 1
ATOM 673 N N . PHE A 1 83 ? -10.391 4.826 6.689 1.00 95.94 83 PHE A N 1
ATOM 674 C CA . PHE A 1 83 ? -9.282 4.603 5.767 1.00 95.94 83 PHE A CA 1
ATOM 675 C C . PHE A 1 83 ? -7.983 5.234 6.255 1.00 95.94 83 PHE A C 1
ATOM 677 O O . PHE A 1 83 ? -7.932 6.427 6.548 1.00 95.94 83 PHE A O 1
ATOM 684 N N . LEU A 1 84 ? -6.896 4.465 6.202 1.00 95.50 84 LEU A N 1
ATOM 685 C CA . LEU A 1 84 ? -5.551 5.018 6.249 1.00 95.50 84 LEU A CA 1
ATOM 686 C C . LEU A 1 84 ? -5.152 5.510 4.852 1.00 95.50 84 LEU A C 1
ATOM 688 O O . LEU A 1 84 ? -4.858 4.708 3.955 1.00 95.50 84 LEU A O 1
ATOM 692 N N . LEU A 1 85 ? -5.134 6.832 4.677 1.00 93.94 85 LEU A N 1
ATOM 693 C CA . LEU A 1 85 ? -4.857 7.492 3.401 1.00 93.94 85 LEU A CA 1
ATOM 694 C C . LEU A 1 85 ? -3.443 8.096 3.346 1.00 93.94 85 LEU A C 1
ATOM 696 O O . LEU A 1 85 ? -2.932 8.592 4.351 1.00 93.94 85 LEU A O 1
ATOM 700 N N . PRO A 1 86 ? -2.789 8.088 2.171 1.00 92.00 86 PRO A N 1
ATOM 701 C CA . PRO A 1 86 ? -1.530 8.791 1.964 1.00 92.00 86 PRO A CA 1
ATOM 702 C C . PRO A 1 86 ? -1.738 10.307 1.890 1.00 92.00 86 PRO A C 1
ATOM 704 O O . PRO A 1 86 ? -2.726 10.781 1.338 1.00 92.00 86 PRO A O 1
ATOM 707 N N . ASN A 1 87 ? -0.742 11.078 2.336 1.00 85.94 87 ASN A N 1
ATOM 708 C CA . ASN A 1 87 ? -0.765 12.546 2.222 1.00 85.94 87 ASN A CA 1
ATOM 709 C C . ASN A 1 87 ? -0.761 13.034 0.778 1.00 85.94 87 ASN A C 1
ATOM 711 O O . ASN A 1 87 ? -1.363 14.052 0.451 1.00 85.94 87 ASN A O 1
ATOM 715 N N . MET A 1 88 ? -0.024 12.326 -0.074 1.00 82.38 88 MET A N 1
ATOM 716 C CA . MET A 1 88 ? 0.098 12.629 -1.489 1.00 82.38 88 MET A CA 1
ATOM 717 C C . MET A 1 88 ? 0.179 11.331 -2.282 1.00 82.38 88 MET A C 1
ATOM 719 O O . MET A 1 88 ? 0.803 10.353 -1.862 1.00 82.38 88 MET A O 1
ATOM 723 N N . ASN A 1 89 ? -0.380 11.354 -3.490 1.00 87.06 89 ASN A N 1
ATOM 724 C CA . ASN A 1 89 ? -0.354 10.238 -4.431 1.00 87.06 89 ASN A CA 1
ATOM 725 C C . ASN A 1 89 ? -1.012 8.968 -3.857 1.00 87.06 89 ASN A C 1
ATOM 727 O O . ASN A 1 89 ? -2.091 9.012 -3.284 1.00 87.06 89 ASN A O 1
ATOM 731 N N . ASN A 1 90 ? -0.392 7.810 -4.087 1.00 89.69 90 ASN A N 1
ATOM 732 C CA . ASN A 1 90 ? -0.929 6.495 -3.749 1.00 89.69 90 ASN A CA 1
ATOM 733 C C . ASN A 1 90 ? 0.031 5.679 -2.870 1.00 89.69 90 ASN A C 1
ATOM 735 O O . ASN A 1 90 ? -0.011 4.450 -2.934 1.00 89.69 90 ASN A O 1
ATOM 739 N N . TYR A 1 91 ? 0.905 6.342 -2.103 1.00 93.56 91 TYR A N 1
ATOM 740 C CA . TYR A 1 91 ? 2.002 5.702 -1.370 1.00 93.56 91 TYR A CA 1
ATOM 741 C C . TYR A 1 91 ? 2.044 6.115 0.095 1.00 93.56 91 TYR A C 1
ATOM 743 O O . TYR A 1 91 ? 2.029 7.304 0.402 1.00 93.56 91 TYR A O 1
ATOM 751 N N . ILE A 1 92 ? 2.193 5.127 0.974 1.00 93.44 92 ILE A N 1
ATOM 752 C CA . ILE A 1 92 ? 2.607 5.327 2.363 1.00 93.44 92 ILE A CA 1
ATOM 753 C C . ILE A 1 92 ? 3.860 4.479 2.566 1.00 93.44 92 ILE A C 1
ATOM 755 O O . ILE A 1 92 ? 3.787 3.251 2.627 1.00 93.44 92 ILE A O 1
ATOM 759 N N . GLY A 1 93 ? 5.022 5.127 2.576 1.00 85.88 93 GLY A N 1
ATOM 760 C CA . GLY A 1 93 ? 6.311 4.453 2.401 1.00 85.88 93 GLY A CA 1
ATOM 761 C C . GLY A 1 93 ? 6.605 4.115 0.934 1.00 85.88 93 GLY A C 1
ATOM 762 O O . GLY A 1 93 ? 5.859 4.517 0.045 1.00 85.88 93 GLY A O 1
ATOM 763 N N . ASN A 1 94 ? 7.676 3.344 0.700 1.00 86.62 94 ASN A N 1
ATOM 764 C CA . ASN A 1 94 ? 8.376 3.107 -0.582 1.00 86.62 94 ASN A CA 1
ATOM 765 C C . ASN A 1 94 ? 9.476 4.155 -0.900 1.00 86.62 94 ASN A C 1
ATOM 767 O O . ASN A 1 94 ? 9.162 5.335 -1.031 1.00 86.62 94 ASN A O 1
ATOM 771 N N . PRO A 1 95 ? 10.758 3.753 -1.065 1.00 88.31 95 PRO A N 1
ATOM 772 C CA . PRO A 1 95 ? 11.285 2.379 -1.028 1.00 88.31 95 PRO A CA 1
ATOM 773 C C . PRO A 1 95 ? 11.408 1.785 0.382 1.00 88.31 95 PRO A C 1
ATOM 775 O O . PRO A 1 95 ? 11.606 0.580 0.519 1.00 88.31 95 PRO A O 1
ATOM 778 N N . ILE A 1 96 ? 11.264 2.611 1.417 1.00 94.50 96 ILE A N 1
ATOM 779 C CA . ILE A 1 96 ? 11.420 2.216 2.822 1.00 94.50 96 ILE A CA 1
ATOM 780 C C . ILE A 1 96 ? 10.144 1.517 3.320 1.00 94.50 96 ILE A C 1
ATOM 782 O O . ILE A 1 96 ? 9.046 1.803 2.832 1.00 94.50 96 ILE A O 1
ATOM 786 N N . HIS A 1 97 ? 10.307 0.589 4.271 1.00 96.69 97 HIS A N 1
ATOM 787 C CA . HIS A 1 97 ? 9.214 -0.058 5.000 1.00 96.69 97 HIS A CA 1
ATOM 788 C C . HIS A 1 97 ? 8.289 0.961 5.671 1.00 96.69 97 HIS A C 1
ATOM 790 O O . HIS A 1 97 ? 8.731 2.035 6.076 1.00 96.69 97 HIS A O 1
ATOM 796 N N . PHE A 1 98 ? 7.006 0.613 5.776 1.00 95.94 98 PHE A N 1
ATOM 797 C CA . PHE A 1 98 ? 6.022 1.401 6.506 1.00 95.94 98 PHE A CA 1
ATOM 798 C C . PHE A 1 98 ? 6.491 1.648 7.940 1.00 95.94 98 PHE A C 1
ATOM 800 O O . PHE A 1 98 ? 6.933 0.718 8.618 1.00 95.94 98 PHE A O 1
ATOM 807 N N . ASN A 1 99 ? 6.333 2.883 8.397 1.00 94.62 99 ASN A N 1
ATOM 808 C CA . ASN A 1 99 ? 6.524 3.273 9.782 1.00 94.62 99 ASN A CA 1
ATOM 809 C C . ASN A 1 99 ? 5.368 4.191 10.192 1.00 94.62 99 ASN A C 1
ATOM 811 O O . ASN A 1 99 ? 4.904 4.992 9.376 1.00 94.62 99 ASN A O 1
ATOM 815 N N . THR A 1 100 ? 4.905 4.089 11.435 1.00 93.00 100 THR A N 1
ATOM 816 C CA . THR A 1 100 ? 3.757 4.867 11.929 1.00 93.00 100 THR A CA 1
ATOM 817 C C . THR A 1 100 ? 3.976 6.379 11.863 1.00 93.00 100 THR A C 1
ATOM 819 O O . THR A 1 100 ? 3.011 7.109 11.656 1.00 93.00 100 THR A O 1
ATOM 822 N N . SER A 1 101 ? 5.224 6.860 11.915 1.00 92.00 101 SER A N 1
ATOM 823 C CA . SER A 1 101 ? 5.552 8.285 11.728 1.00 92.00 101 SER A CA 1
ATOM 824 C C . SER A 1 101 ? 5.215 8.832 10.334 1.00 92.00 101 SER A C 1
ATOM 826 O O . SER A 1 101 ? 5.204 10.044 10.135 1.00 92.00 101 SER A O 1
ATOM 828 N N . MET A 1 102 ? 4.933 7.961 9.356 1.00 92.25 102 MET A N 1
ATOM 829 C CA . MET A 1 102 ? 4.505 8.360 8.010 1.00 92.25 102 MET A CA 1
ATOM 830 C C . MET A 1 102 ? 3.017 8.735 7.940 1.00 92.25 102 MET A C 1
ATOM 832 O O . MET A 1 102 ? 2.581 9.286 6.926 1.00 92.25 102 MET A O 1
ATOM 836 N N . ILE A 1 103 ? 2.232 8.415 8.974 1.00 90.75 103 ILE A N 1
ATOM 837 C CA . ILE A 1 103 ? 0.819 8.789 9.061 1.00 90.75 103 ILE A CA 1
ATOM 838 C C . ILE A 1 103 ? 0.737 10.280 9.377 1.00 90.75 103 ILE A C 1
ATOM 840 O O . ILE A 1 103 ? 1.383 10.767 10.300 1.00 90.75 103 ILE A O 1
ATOM 844 N N . SER A 1 104 ? -0.059 11.021 8.609 1.00 83.06 104 SER A N 1
ATOM 845 C CA . SER A 1 104 ? -0.307 12.425 8.927 1.00 83.06 104 SER A CA 1
ATOM 846 C C . SER A 1 104 ? -1.289 12.576 10.068 1.00 83.06 104 SER A C 1
ATOM 848 O O . SER A 1 104 ? -2.343 11.944 10.087 1.00 83.06 104 SER A O 1
ATOM 850 N N . ASN A 1 105 ? -0.984 13.533 10.937 1.00 76.44 105 ASN A N 1
ATOM 851 C CA . ASN A 1 105 ? -1.851 13.957 12.030 1.00 76.44 105 ASN A CA 1
ATOM 852 C C . ASN A 1 105 ? -3.226 14.451 11.543 1.00 76.44 105 ASN A C 1
ATOM 854 O O . ASN A 1 105 ? -4.174 14.462 12.318 1.00 76.44 105 ASN A O 1
ATOM 858 N N . ASN A 1 106 ? -3.351 14.837 10.268 1.00 72.56 106 ASN A N 1
ATOM 859 C CA . ASN A 1 106 ? -4.607 15.329 9.695 1.00 72.56 106 ASN A CA 1
ATOM 860 C C . ASN A 1 106 ? -5.608 14.209 9.362 1.00 72.56 106 ASN A C 1
ATOM 862 O O . ASN A 1 106 ? -6.765 14.507 9.083 1.00 72.56 106 ASN A O 1
ATOM 866 N N . TYR A 1 107 ? -5.173 12.945 9.345 1.00 69.19 107 TYR A N 1
ATOM 867 C CA . TYR A 1 107 ? -5.984 11.798 8.922 1.00 69.19 107 TYR A CA 1
ATOM 868 C C . TYR A 1 107 ? -5.972 10.686 9.981 1.00 69.19 107 TYR A C 1
ATOM 870 O O . TYR A 1 107 ? -5.691 9.529 9.674 1.00 69.19 107 TYR A O 1
ATOM 878 N N . SER A 1 108 ? -6.242 11.052 11.238 1.00 77.25 108 SER A N 1
ATOM 879 C CA . SER A 1 108 ? -6.350 10.110 12.358 1.00 77.25 108 SER A CA 1
ATOM 880 C C . SER A 1 108 ? -7.806 9.850 12.733 1.00 77.25 108 SER A C 1
ATOM 882 O O . SER A 1 108 ? -8.650 10.739 12.645 1.00 77.25 108 SER A O 1
ATOM 884 N N . THR A 1 109 ? -8.078 8.640 13.206 1.00 88.88 109 THR A N 1
ATOM 885 C CA . THR A 1 109 ? -9.301 8.298 13.940 1.00 88.88 109 THR A CA 1
ATOM 886 C C . THR A 1 109 ? -9.111 8.569 15.435 1.00 88.88 109 THR A C 1
ATOM 888 O O . THR A 1 109 ? -7.980 8.772 15.891 1.00 88.88 109 THR A O 1
ATOM 891 N N . GLU A 1 110 ? -10.200 8.546 16.210 1.00 86.94 110 GLU A N 1
ATOM 892 C CA . GLU A 1 110 ? -10.161 8.723 17.673 1.00 86.94 110 GLU A CA 1
ATOM 893 C C . GLU A 1 110 ? -9.291 7.669 18.375 1.00 86.94 110 GLU A C 1
ATOM 895 O O . GLU A 1 110 ? -8.567 7.982 19.317 1.00 86.94 110 GLU A O 1
ATOM 900 N N . ASP A 1 111 ? -9.326 6.424 17.895 1.00 91.31 111 ASP A N 1
ATOM 901 C CA . ASP A 1 111 ? -8.560 5.299 18.440 1.00 91.31 111 ASP A CA 1
ATOM 902 C C . ASP A 1 111 ? -7.187 5.106 17.768 1.00 91.31 111 ASP A C 1
ATOM 904 O O . ASP A 1 111 ? -6.423 4.217 18.156 1.00 91.31 111 ASP A O 1
ATOM 908 N N . GLY A 1 112 ? -6.864 5.916 16.753 1.00 91.50 112 GLY A N 1
ATOM 909 C CA . GLY A 1 112 ? -5.644 5.793 15.952 1.00 91.50 112 GLY A CA 1
ATOM 910 C C . GLY A 1 112 ? -5.560 4.491 15.145 1.00 91.50 112 GLY A C 1
ATOM 911 O O . GLY A 1 112 ? -4.459 4.048 14.802 1.00 91.50 112 GLY A O 1
ATOM 912 N N . LYS A 1 113 ? -6.700 3.839 14.882 1.00 95.12 113 LYS A N 1
ATOM 913 C CA . LYS A 1 113 ? -6.795 2.594 14.115 1.00 95.12 113 LYS A CA 1
ATOM 914 C C . LYS A 1 113 ? -7.692 2.740 12.894 1.00 95.12 113 LYS A C 1
ATOM 916 O O . LYS A 1 113 ? -8.662 3.480 12.903 1.00 95.12 113 LYS A O 1
ATOM 921 N N . PHE A 1 114 ? -7.418 1.932 11.878 1.00 96.62 114 PHE A N 1
ATOM 922 C CA . PHE A 1 114 ? -8.132 1.964 10.606 1.00 96.62 114 PHE A CA 1
ATOM 923 C C . PHE A 1 114 ? -8.729 0.596 10.266 1.00 96.62 114 PHE A C 1
ATOM 925 O O . PHE A 1 114 ? -8.171 -0.452 10.617 1.00 96.62 114 PHE A O 1
ATOM 932 N N . ASP A 1 115 ? -9.856 0.605 9.556 1.00 97.25 115 ASP A N 1
ATOM 933 C CA . ASP A 1 115 ? -10.471 -0.600 8.993 1.00 97.25 115 ASP A CA 1
ATOM 934 C C . ASP A 1 115 ? -9.893 -0.935 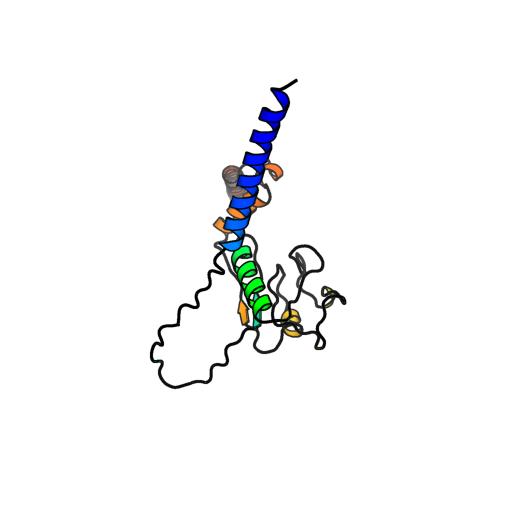7.613 1.00 97.25 115 ASP A C 1
ATOM 936 O O . ASP A 1 115 ? -9.820 -2.107 7.241 1.00 97.25 115 ASP A O 1
ATOM 940 N N . MET A 1 116 ? -9.466 0.083 6.859 1.00 97.81 116 MET A N 1
ATOM 941 C CA . MET A 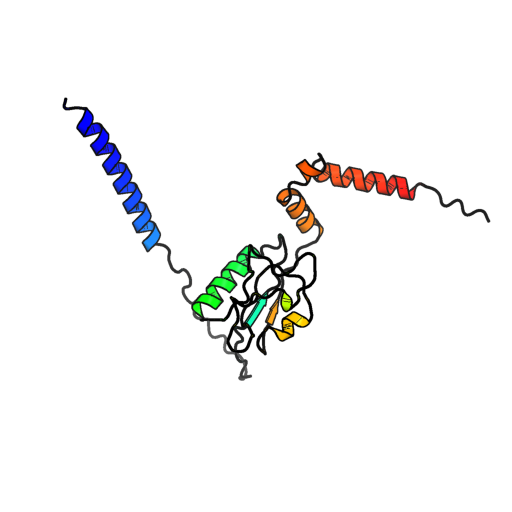1 116 ? -9.010 -0.044 5.477 1.00 97.81 116 MET A CA 1
ATOM 942 C C . MET A 1 116 ? -7.637 0.591 5.264 1.00 97.81 116 MET A C 1
ATOM 944 O O . MET A 1 116 ? -7.450 1.790 5.449 1.00 97.81 116 MET A O 1
ATOM 948 N N . PHE A 1 117 ? -6.680 -0.188 4.763 1.00 97.44 117 PHE A N 1
ATOM 949 C CA . PHE A 1 117 ? -5.408 0.340 4.266 1.00 97.44 117 PHE A CA 1
ATOM 950 C C . PHE A 1 117 ? -5.049 -0.358 2.955 1.00 97.44 117 PHE A C 1
ATOM 952 O O . PHE A 1 117 ? -4.577 -1.492 2.943 1.00 97.44 117 PHE A O 1
ATOM 959 N N . VAL A 1 118 ? -5.316 0.323 1.836 1.00 97.62 118 VAL A N 1
ATOM 960 C CA . VAL A 1 118 ? -5.378 -0.293 0.495 1.00 97.62 118 VAL A CA 1
ATOM 961 C C . VAL A 1 118 ? -4.445 0.357 -0.543 1.00 97.62 118 VAL A C 1
ATOM 963 O O . VAL A 1 118 ? -4.678 0.283 -1.752 1.00 97.62 118 VAL A O 1
ATOM 966 N N . HIS A 1 119 ? -3.394 1.040 -0.085 1.00 96.69 119 HIS A N 1
ATOM 967 C CA . HIS A 1 119 ? -2.465 1.812 -0.923 1.00 96.69 119 HIS A CA 1
ATOM 968 C C . HIS A 1 119 ? -1.118 1.100 -1.134 1.00 96.69 119 HIS A C 1
ATOM 970 O O . HIS A 1 119 ? -0.858 0.030 -0.580 1.00 96.69 119 HIS A O 1
ATOM 976 N N . HIS A 1 120 ? -0.249 1.674 -1.977 1.00 96.38 120 HIS A N 1
ATOM 977 C CA . HIS A 1 120 ? 1.111 1.162 -2.122 1.00 96.38 120 HIS A CA 1
ATOM 978 C C . HIS A 1 120 ? 1.879 1.406 -0.825 1.00 96.38 120 HIS A C 1
ATOM 980 O O . HIS A 1 120 ? 1.987 2.534 -0.348 1.00 96.38 120 HIS A O 1
ATOM 986 N N . THR A 1 121 ? 2.441 0.342 -0.272 1.00 95.88 121 THR A N 1
ATOM 987 C CA . THR A 1 121 ? 3.295 0.407 0.906 1.00 95.88 121 THR A CA 1
ATOM 988 C C . THR A 1 121 ? 4.300 -0.735 0.873 1.00 95.88 121 THR A C 1
ATOM 990 O O . THR A 1 121 ? 4.226 -1.637 0.033 1.00 95.88 121 THR A O 1
ATOM 993 N N . ARG A 1 122 ? 5.257 -0.699 1.791 1.00 95.75 122 ARG A N 1
ATOM 994 C CA . ARG A 1 122 ? 6.200 -1.782 2.039 1.00 95.75 122 ARG A CA 1
ATOM 995 C C . ARG A 1 122 ? 5.868 -2.365 3.402 1.00 95.75 122 ARG A C 1
ATOM 997 O O . ARG A 1 122 ? 5.943 -1.654 4.397 1.00 95.75 122 ARG A O 1
ATOM 1004 N N . TYR A 1 123 ? 5.492 -3.642 3.428 1.00 95.44 123 TYR A N 1
ATOM 1005 C CA . TYR A 1 123 ? 5.017 -4.292 4.646 1.00 95.44 123 TYR A CA 1
ATOM 1006 C C . TYR A 1 123 ? 6.019 -4.170 5.803 1.00 95.44 123 TYR A C 1
ATOM 1008 O O . TYR A 1 123 ? 7.209 -4.429 5.631 1.00 95.44 123 TYR A O 1
ATOM 1016 N N . SER A 1 124 ? 5.517 -3.823 6.983 1.00 96.19 124 SER A N 1
ATOM 1017 C CA . SER A 1 124 ? 6.231 -3.897 8.256 1.00 96.19 124 SER A CA 1
ATOM 1018 C C . SER A 1 124 ? 5.273 -4.397 9.337 1.00 96.19 124 SER A C 1
ATOM 1020 O O . SER A 1 124 ? 4.052 -4.340 9.171 1.00 96.19 124 SER A O 1
ATOM 1022 N N . GLN A 1 125 ? 5.803 -4.891 10.458 1.00 96.19 125 GLN A N 1
ATOM 1023 C CA . GLN A 1 125 ? 4.945 -5.336 11.564 1.00 96.19 125 GLN A CA 1
ATOM 1024 C C . GLN A 1 125 ? 4.175 -4.173 12.210 1.00 96.19 125 GLN A C 1
ATOM 1026 O O . GLN A 1 125 ? 3.108 -4.408 12.770 1.00 96.19 125 GLN A O 1
ATOM 1031 N N . GLU A 1 126 ? 4.649 -2.929 12.067 1.00 95.94 126 GLU A N 1
ATOM 1032 C CA . GLU A 1 126 ? 3.944 -1.727 12.537 1.00 95.94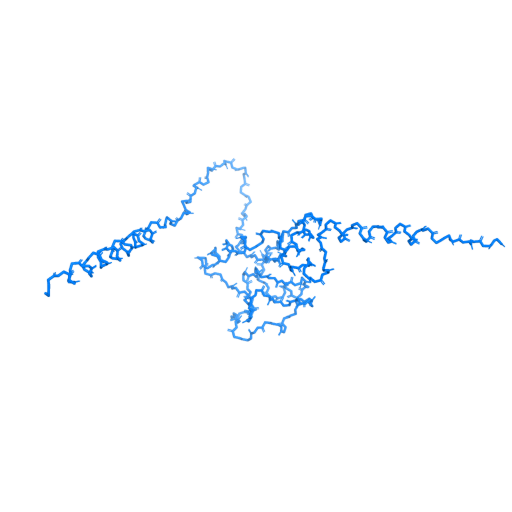 126 GLU A CA 1
ATOM 1033 C C . GLU A 1 126 ? 2.570 -1.553 11.876 1.00 95.94 126 GLU A C 1
ATOM 1035 O O . GLU A 1 126 ? 1.677 -0.953 12.455 1.00 95.94 126 GLU A O 1
ATOM 1040 N N . ILE A 1 127 ? 2.325 -2.152 10.708 1.00 96.69 127 ILE A N 1
ATOM 1041 C CA . ILE A 1 127 ? 0.991 -2.126 10.092 1.00 96.69 127 ILE A CA 1
ATOM 1042 C C . ILE A 1 127 ? -0.055 -2.758 11.027 1.00 96.69 127 ILE A C 1
ATOM 1044 O O . ILE A 1 127 ? -1.192 -2.301 11.104 1.00 96.69 127 ILE A O 1
ATOM 1048 N N . LYS A 1 128 ? 0.316 -3.783 11.802 1.00 96.62 128 LYS A N 1
ATOM 1049 C CA . LYS A 1 128 ? -0.594 -4.400 12.781 1.00 96.62 128 LYS A CA 1
ATOM 1050 C C . LYS A 1 128 ? -0.937 -3.473 13.944 1.00 96.62 128 LYS A C 1
ATOM 1052 O O . LYS A 1 128 ? -1.980 -3.659 14.560 1.00 96.62 128 LYS A O 1
ATOM 1057 N N . SER A 1 129 ? -0.093 -2.487 14.253 1.00 95.25 129 SER A N 1
ATOM 1058 C CA . SER A 1 129 ? -0.386 -1.518 15.309 1.00 95.25 129 SER A CA 1
ATOM 1059 C C . SER A 1 129 ? -1.314 -0.398 14.846 1.00 95.25 129 SER A C 1
ATOM 1061 O O . SER A 1 129 ? -1.814 0.322 15.699 1.00 95.25 129 SER A O 1
ATOM 1063 N N . VAL A 1 130 ? -1.603 -0.269 13.551 1.00 95.62 130 VAL A N 1
ATOM 1064 C CA . VAL A 1 130 ? -2.516 0.764 13.023 1.00 95.62 130 VAL A CA 1
ATOM 1065 C C . VAL A 1 130 ? -3.806 0.176 12.456 1.00 95.62 130 VAL A C 1
ATOM 1067 O O . VAL A 1 130 ? -4.782 0.890 12.286 1.00 95.62 130 VAL A O 1
ATOM 1070 N N . MET A 1 131 ? -3.857 -1.131 12.197 1.00 97.38 131 MET A N 1
ATOM 1071 C CA . MET A 1 131 ? -5.087 -1.800 11.771 1.00 97.38 131 MET A CA 1
ATOM 1072 C C . MET A 1 131 ? -5.919 -2.262 12.972 1.00 97.38 131 MET A C 1
ATOM 1074 O O . MET A 1 131 ? -5.376 -2.694 13.995 1.00 97.38 131 MET A O 1
ATOM 1078 N N . ARG A 1 132 ? -7.250 -2.212 12.848 1.00 96.62 132 ARG A N 1
ATOM 1079 C CA . ARG A 1 132 ? -8.161 -2.747 13.873 1.00 96.62 132 ARG A CA 1
ATOM 1080 C C . ARG A 1 132 ? -8.086 -4.285 13.962 1.00 96.62 132 ARG A C 1
ATOM 1082 O O . ARG A 1 132 ? -7.775 -4.951 12.967 1.00 96.62 132 ARG A O 1
ATOM 1089 N N . PRO A 1 133 ? -8.383 -4.891 15.130 1.00 94.75 133 PRO A N 1
ATOM 1090 C CA . PRO A 1 133 ? -8.389 -6.347 15.290 1.00 94.75 133 PRO A CA 1
ATOM 1091 C C . PRO A 1 133 ? -9.311 -7.058 14.287 1.00 94.75 133 PRO A C 1
ATOM 1093 O O . PRO A 1 133 ? -10.380 -6.555 13.939 1.00 94.75 133 PRO A O 1
ATOM 1096 N N . GLY A 1 134 ? -8.906 -8.244 13.824 1.00 93.88 134 GLY A N 1
ATOM 1097 C CA . GLY A 1 134 ? -9.662 -9.018 12.826 1.00 93.88 134 GLY A CA 1
ATOM 1098 C C . GLY A 1 134 ? -9.479 -8.555 11.373 1.00 93.88 134 GLY A C 1
ATOM 1099 O O . GLY A 1 134 ? -10.217 -9.004 10.497 1.00 93.88 134 GLY A O 1
ATOM 1100 N N . THR A 1 135 ? -8.509 -7.671 11.110 1.00 97.25 135 THR A N 1
ATOM 1101 C CA . THR A 1 135 ? -8.131 -7.253 9.752 1.00 97.25 135 THR A CA 1
ATOM 1102 C C . THR A 1 135 ? -7.572 -8.416 8.936 1.00 97.25 135 THR A C 1
ATOM 1104 O O . THR A 1 135 ? -6.655 -9.112 9.377 1.00 97.25 135 THR A O 1
ATOM 1107 N N . ILE A 1 136 ? -8.074 -8.580 7.712 1.00 97.06 136 ILE A N 1
ATOM 1108 C CA . ILE A 1 136 ? -7.529 -9.504 6.714 1.00 97.06 136 ILE A CA 1
ATOM 1109 C C . ILE A 1 136 ? -6.382 -8.827 5.961 1.00 97.06 136 ILE A C 1
ATOM 1111 O O . ILE A 1 136 ? -6.520 -7.707 5.474 1.00 97.06 136 ILE A O 1
ATOM 1115 N N . TYR A 1 137 ? -5.261 -9.534 5.822 1.00 97.75 137 TYR A N 1
ATOM 1116 C CA . TYR A 1 137 ? -4.078 -9.073 5.097 1.00 97.75 137 TYR A CA 1
ATOM 1117 C C . TYR A 1 137 ? -4.011 -9.767 3.743 1.00 97.75 137 TYR A C 1
ATOM 1119 O O . TYR A 1 137 ? -3.876 -10.988 3.670 1.00 97.75 137 TYR A O 1
ATOM 1127 N N . VAL A 1 138 ? -4.088 -8.992 2.667 1.00 97.38 138 VAL A N 1
ATOM 1128 C CA . VAL A 1 138 ? -4.134 -9.518 1.302 1.00 97.38 138 VAL A CA 1
ATOM 1129 C C . VAL A 1 138 ? -3.233 -8.715 0.369 1.00 97.38 138 VAL A C 1
ATOM 1131 O O . VAL A 1 138 ? -2.979 -7.524 0.548 1.00 97.38 138 VAL A O 1
ATOM 1134 N N . THR A 1 139 ? -2.707 -9.386 -0.648 1.00 97.62 139 THR A N 1
ATOM 1135 C CA . THR A 1 139 ? -1.959 -8.774 -1.745 1.00 97.62 139 THR A CA 1
ATOM 1136 C C . THR A 1 139 ? -2.173 -9.587 -3.019 1.00 97.62 139 THR A C 1
ATOM 1138 O O . THR A 1 139 ? -2.747 -10.673 -2.978 1.00 97.62 139 THR A O 1
ATOM 1141 N N . ILE A 1 140 ? -1.717 -9.066 -4.156 1.00 97.38 140 ILE A N 1
ATOM 1142 C CA . ILE A 1 140 ? -1.749 -9.772 -5.439 1.00 97.38 140 ILE A CA 1
ATOM 1143 C C . ILE A 1 140 ? -0.319 -9.886 -5.946 1.00 97.38 140 ILE A C 1
ATOM 1145 O O . ILE A 1 140 ? 0.397 -8.887 -6.068 1.00 97.38 140 ILE A O 1
ATOM 1149 N N . LEU A 1 141 ? 0.083 -11.107 -6.275 1.00 95.56 141 LEU A N 1
ATOM 1150 C CA . LEU A 1 141 ? 1.355 -11.388 -6.921 1.00 95.56 141 LEU A CA 1
ATOM 1151 C C . LEU A 1 141 ? 1.131 -11.652 -8.410 1.00 95.56 141 LEU A C 1
ATOM 1153 O O . LEU A 1 141 ? 0.062 -12.089 -8.832 1.00 95.56 141 LEU A O 1
ATOM 1157 N N . ARG A 1 142 ? 2.155 -11.362 -9.207 1.00 94.44 142 ARG A N 1
ATOM 1158 C CA . ARG A 1 142 ? 2.196 -11.638 -10.642 1.00 94.44 142 ARG A CA 1
ATOM 1159 C C . ARG A 1 142 ? 3.474 -12.403 -10.945 1.00 94.44 142 ARG A C 1
ATOM 1161 O O . ARG A 1 142 ? 4.482 -12.189 -10.274 1.00 94.44 142 ARG A O 1
ATOM 1168 N N . GLU A 1 143 ? 3.424 -13.264 -11.958 1.00 96.81 143 GLU A N 1
ATOM 1169 C CA . GLU A 1 143 ? 4.612 -13.944 -12.472 1.00 96.81 143 GLU A CA 1
ATOM 1170 C C . GLU A 1 143 ? 5.726 -12.908 -12.776 1.00 96.81 143 GLU A C 1
ATOM 1172 O O . GLU A 1 143 ? 5.438 -11.875 -13.402 1.00 96.81 143 GLU A O 1
ATOM 1177 N N . PRO A 1 144 ? 6.966 -13.118 -12.286 1.00 95.25 144 PRO A N 1
ATOM 1178 C CA . PRO A 1 144 ? 8.017 -12.098 -12.315 1.00 95.25 144 PRO A CA 1
ATOM 1179 C C . PRO A 1 144 ? 8.382 -11.574 -13.709 1.00 95.25 144 PRO A C 1
ATOM 1181 O O . PRO A 1 144 ? 8.639 -10.377 -13.863 1.00 95.25 144 PRO A O 1
ATOM 1184 N N . THR A 1 145 ? 8.386 -12.430 -14.728 1.00 93.62 145 THR A N 1
ATOM 1185 C CA . THR A 1 145 ? 8.769 -12.075 -16.103 1.00 93.62 145 THR A CA 1
ATOM 1186 C C . THR A 1 145 ? 7.732 -11.153 -16.739 1.00 93.62 145 THR A C 1
ATOM 1188 O O . THR A 1 145 ? 8.062 -10.072 -17.235 1.00 93.62 145 THR A O 1
ATOM 1191 N N . ALA A 1 146 ? 6.453 -11.514 -16.649 1.00 94.50 146 ALA A N 1
ATOM 1192 C CA . ALA A 1 146 ? 5.336 -10.710 -17.127 1.00 94.50 146 ALA A CA 1
ATOM 1193 C C . ALA A 1 146 ? 5.211 -9.387 -16.351 1.00 94.50 146 ALA A C 1
ATOM 1195 O O . ALA A 1 146 ? 4.842 -8.354 -16.923 1.00 94.50 146 ALA A O 1
ATOM 1196 N N . LEU A 1 147 ? 5.525 -9.400 -15.050 1.00 95.44 147 LEU A N 1
ATOM 1197 C CA . LEU A 1 147 ? 5.634 -8.189 -14.240 1.00 95.44 147 LEU A CA 1
ATOM 1198 C C . LEU A 1 147 ? 6.743 -7.274 -14.776 1.00 95.44 147 LEU A C 1
ATOM 1200 O O . LEU A 1 147 ? 6.476 -6.099 -15.036 1.00 95.44 147 LEU A O 1
ATOM 1204 N N . PHE A 1 148 ? 7.951 -7.801 -14.991 1.00 94.81 148 PHE A N 1
ATOM 1205 C CA . PHE A 1 148 ? 9.079 -7.033 -15.519 1.00 94.81 148 PHE A CA 1
ATOM 1206 C C . PHE A 1 148 ? 8.773 -6.428 -16.889 1.00 94.81 148 PHE A C 1
ATOM 1208 O O . PHE A 1 148 ? 8.976 -5.230 -17.075 1.00 94.81 148 PHE A O 1
ATOM 1215 N N . GLN A 1 149 ? 8.197 -7.201 -17.812 1.00 95.56 149 GLN A N 1
ATOM 1216 C CA . GLN A 1 149 ? 7.758 -6.690 -19.113 1.00 95.56 149 GLN A CA 1
ATOM 1217 C C . GLN A 1 149 ? 6.785 -5.511 -18.958 1.00 95.56 149 GLN A C 1
ATOM 1219 O O . GLN A 1 149 ? 6.947 -4.471 -19.598 1.00 95.56 149 GLN A O 1
ATOM 1224 N N . SER A 1 150 ? 5.799 -5.631 -18.063 1.00 95.94 150 SER A N 1
ATOM 1225 C CA . SER A 1 150 ? 4.838 -4.555 -17.803 1.00 95.94 150 SER A CA 1
ATOM 1226 C C . SER A 1 150 ? 5.485 -3.313 -17.176 1.00 95.94 150 SER A C 1
ATOM 1228 O O . SER A 1 150 ? 5.077 -2.191 -17.485 1.00 95.94 150 SER A O 1
ATOM 1230 N N . LEU A 1 151 ? 6.484 -3.496 -16.306 1.00 95.44 151 LEU A N 1
ATOM 1231 C CA . LEU A 1 151 ? 7.271 -2.409 -15.716 1.00 95.44 151 LEU A CA 1
ATOM 1232 C C . LEU A 1 151 ? 8.152 -1.722 -16.765 1.00 95.44 151 LEU A C 1
ATOM 1234 O O . LEU A 1 151 ? 8.213 -0.495 -16.768 1.00 95.44 151 LEU A O 1
ATOM 1238 N N . TYR A 1 152 ? 8.770 -2.486 -17.670 1.00 96.00 152 TYR A N 1
ATOM 1239 C CA . TYR A 1 152 ? 9.632 -1.967 -18.733 1.00 96.00 152 TYR A CA 1
ATOM 1240 C C . TYR A 1 152 ? 8.880 -0.974 -19.617 1.00 96.00 152 TYR A C 1
ATOM 1242 O O . TYR A 1 152 ? 9.343 0.146 -19.834 1.00 96.00 152 TYR A O 1
ATOM 1250 N N . SER A 1 153 ? 7.674 -1.351 -20.050 1.00 95.31 153 SER A N 1
ATOM 1251 C CA . SER A 1 153 ? 6.797 -0.458 -20.810 1.00 95.31 153 SER A CA 1
ATOM 1252 C C . SER A 1 153 ? 6.294 0.718 -19.969 1.00 95.31 153 SER A C 1
ATOM 1254 O O . SER A 1 153 ? 6.274 1.846 -20.450 1.00 95.31 153 SER A O 1
ATOM 1256 N N . PHE A 1 154 ? 5.892 0.482 -18.715 1.00 94.81 154 PHE A N 1
ATOM 1257 C CA . PHE A 1 154 ? 5.303 1.520 -17.858 1.00 94.81 154 PHE A CA 1
ATOM 1258 C C . PHE A 1 154 ? 6.288 2.627 -17.471 1.00 94.81 154 PHE A C 1
ATOM 1260 O O . PHE A 1 154 ? 5.914 3.794 -17.460 1.00 94.81 154 PHE A O 1
ATOM 1267 N N . TYR A 1 155 ? 7.533 2.273 -17.156 1.00 95.19 155 TYR A N 1
ATOM 1268 C CA . TYR A 1 155 ? 8.572 3.234 -16.783 1.00 95.19 155 TYR A CA 1
ATOM 1269 C C . TYR A 1 155 ? 9.386 3.743 -17.979 1.00 95.19 155 TYR A C 1
ATOM 1271 O O . TYR A 1 155 ? 10.393 4.423 -17.779 1.00 95.19 155 TYR A O 1
ATOM 1279 N N . HIS A 1 156 ? 8.972 3.423 -19.211 1.00 95.88 156 HIS A N 1
ATOM 1280 C CA . HIS A 1 156 ? 9.678 3.790 -20.441 1.00 95.88 156 HIS A CA 1
ATOM 1281 C C . HIS A 1 156 ? 11.169 3.428 -20.401 1.00 95.88 156 HIS A C 1
ATOM 1283 O O . HIS A 1 156 ? 12.053 4.236 -20.712 1.00 95.88 156 HIS A O 1
ATOM 1289 N N . PHE A 1 157 ? 11.465 2.203 -19.969 1.00 95.69 157 PHE A N 1
ATOM 1290 C CA . PHE A 1 157 ? 12.838 1.714 -19.888 1.00 95.69 157 PHE A CA 1
ATOM 1291 C C . PHE A 1 157 ? 13.499 1.604 -21.260 1.00 95.69 157 PHE A C 1
ATOM 1293 O O . PHE A 1 157 ? 14.715 1.742 -21.347 1.00 95.69 157 PHE A O 1
ATOM 1300 N N . ASP A 1 158 ? 12.715 1.508 -22.330 1.00 95.31 158 ASP A N 1
ATOM 1301 C CA . ASP A 1 158 ? 13.192 1.657 -23.700 1.00 95.31 158 ASP A CA 1
ATOM 1302 C C . ASP A 1 158 ? 13.892 3.000 -23.928 1.00 95.31 158 ASP A C 1
ATOM 1304 O O . ASP A 1 158 ? 14.994 3.055 -24.475 1.00 95.31 158 ASP A O 1
ATOM 1308 N N . LYS A 1 159 ? 13.315 4.088 -23.414 1.00 95.75 159 LYS A N 1
ATOM 1309 C CA . LYS A 1 159 ? 13.901 5.430 -23.516 1.00 95.75 159 LYS A CA 1
ATOM 1310 C C . LYS A 1 159 ? 15.094 5.608 -22.589 1.00 95.75 159 LYS A C 1
ATOM 1312 O O . LYS A 1 159 ? 16.017 6.351 -22.938 1.00 95.75 159 LYS A O 1
ATOM 1317 N N . LYS A 1 160 ? 15.065 4.964 -21.418 1.00 95.25 160 LYS A N 1
ATOM 1318 C CA . LYS A 1 160 ? 16.136 5.027 -20.414 1.00 95.25 160 LYS A CA 1
ATOM 1319 C C . LYS A 1 160 ? 17.384 4.271 -20.867 1.00 95.25 160 LYS A C 1
ATOM 1321 O O . LYS A 1 160 ? 18.477 4.816 -20.777 1.00 95.25 160 LYS A O 1
ATOM 1326 N N . TYR A 1 161 ? 17.216 3.046 -21.359 1.00 93.12 161 TYR A N 1
ATOM 1327 C CA . TYR A 1 161 ? 18.311 2.168 -21.780 1.00 93.12 161 TYR A CA 1
ATOM 1328 C C . TYR A 1 161 ? 18.628 2.256 -23.273 1.00 93.12 161 TYR A C 1
ATOM 1330 O O . TYR A 1 161 ? 19.612 1.672 -23.708 1.00 93.12 161 TYR A O 1
ATOM 1338 N N . LYS A 1 162 ? 17.833 3.009 -24.044 1.00 95.62 162 LYS A N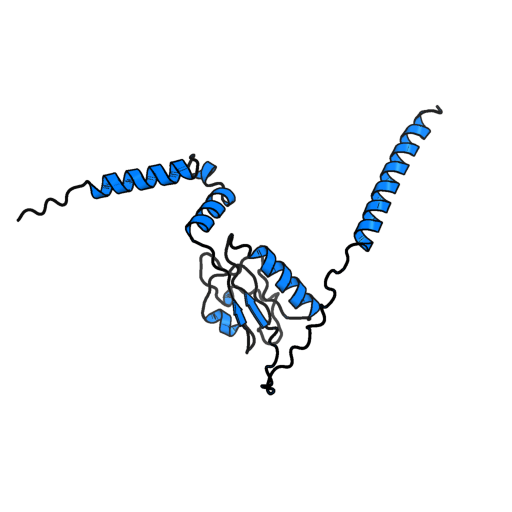 1
ATOM 1339 C CA . LYS A 1 162 ? 17.985 3.183 -25.499 1.00 95.62 162 LYS A CA 1
ATOM 1340 C C . LYS A 1 162 ? 17.869 1.872 -26.283 1.00 95.62 162 LYS A C 1
ATOM 1342 O O . LYS A 1 162 ? 18.424 1.751 -27.369 1.00 95.62 162 LYS A O 1
ATOM 134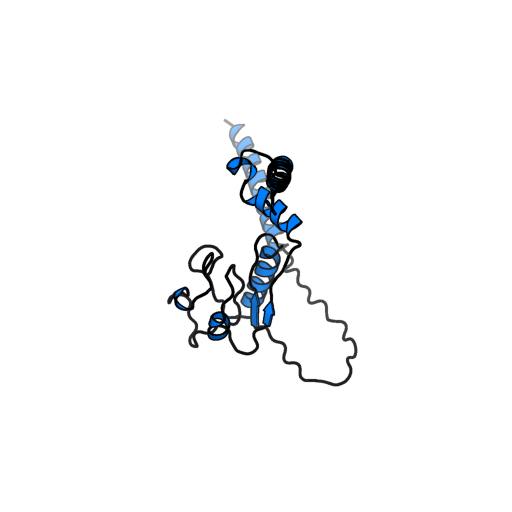7 N N . CYS A 1 163 ? 17.126 0.901 -25.757 1.00 95.31 163 CYS A N 1
ATOM 1348 C CA . CYS A 1 163 ? 16.913 -0.390 -26.400 1.00 95.31 163 CYS A CA 1
ATOM 1349 C C . CYS A 1 163 ? 15.550 -0.985 -26.017 1.00 95.31 163 CYS A C 1
ATOM 1351 O O . CYS A 1 163 ? 15.024 -0.732 -24.933 1.00 95.31 163 CYS A O 1
ATOM 1353 N N . ASN A 1 164 ? 14.941 -1.772 -26.905 1.00 96.06 164 ASN A N 1
ATOM 1354 C CA . ASN A 1 164 ? 13.693 -2.467 -26.577 1.00 96.06 164 ASN A CA 1
ATOM 1355 C C . ASN A 1 164 ? 13.945 -3.621 -25.582 1.00 96.06 164 ASN A C 1
ATOM 1357 O O . ASN A 1 164 ? 15.087 -4.000 -25.331 1.00 96.06 164 ASN A O 1
ATOM 1361 N N . LEU A 1 165 ? 12.874 -4.181 -25.011 1.00 94.19 165 LEU A N 1
ATOM 1362 C CA . LEU A 1 165 ? 12.972 -5.242 -24.002 1.00 94.19 165 LEU A CA 1
ATOM 1363 C C . LEU A 1 165 ? 13.751 -6.471 -24.502 1.00 94.19 165 LEU A C 1
ATOM 1365 O O . LEU A 1 165 ? 14.560 -7.017 -23.757 1.00 94.19 165 LEU A O 1
ATOM 1369 N N . THR A 1 166 ? 13.530 -6.892 -25.748 1.00 94.12 166 THR A N 1
ATOM 1370 C CA . THR A 1 166 ? 14.218 -8.050 -26.334 1.00 94.12 166 THR A CA 1
ATOM 1371 C C . THR A 1 166 ? 15.719 -7.802 -26.417 1.00 94.12 166 THR A C 1
ATOM 1373 O O . THR A 1 166 ? 16.495 -8.614 -25.925 1.00 94.12 166 THR A O 1
ATOM 1376 N N . GLN A 1 167 ? 16.121 -6.643 -26.945 1.00 94.50 167 GLN A N 1
ATOM 1377 C CA . GLN A 1 167 ? 17.524 -6.240 -27.021 1.00 94.50 167 GLN A CA 1
ATOM 1378 C C . GLN A 1 167 ? 18.152 -6.158 -25.626 1.00 94.50 167 GLN A C 1
ATOM 1380 O O . GLN A 1 167 ? 19.225 -6.707 -25.401 1.00 94.50 167 GLN A O 1
ATOM 1385 N N . PHE A 1 168 ? 17.452 -5.546 -24.665 1.00 93.56 168 PHE A N 1
ATOM 1386 C CA . PHE A 1 168 ? 17.912 -5.447 -23.280 1.00 93.56 168 PHE A CA 1
ATOM 1387 C C . PHE A 1 168 ? 18.205 -6.822 -22.664 1.00 93.56 168 PHE A C 1
ATOM 1389 O O . PHE A 1 168 ? 19.216 -6.998 -21.984 1.00 93.56 168 PHE A O 1
ATOM 1396 N N . ILE A 1 169 ? 17.328 -7.803 -22.894 1.00 91.81 169 ILE A N 1
ATOM 1397 C CA . ILE A 1 169 ? 17.512 -9.171 -22.401 1.00 91.81 169 ILE A CA 1
ATOM 1398 C C . ILE A 1 169 ? 18.694 -9.837 -23.112 1.00 91.81 169 ILE A C 1
ATOM 1400 O O . ILE A 1 169 ? 19.577 -10.367 -22.435 1.00 91.81 169 ILE A O 1
ATOM 1404 N N . SER A 1 170 ? 18.747 -9.773 -24.446 1.00 91.62 170 SER A N 1
ATOM 1405 C CA . SER A 1 170 ? 19.829 -10.357 -25.246 1.00 91.62 170 SER A CA 1
ATOM 1406 C C . SER A 1 170 ? 21.200 -9.824 -24.832 1.00 91.62 170 SER A C 1
ATOM 1408 O O . SER A 1 170 ? 22.102 -10.622 -24.586 1.00 91.62 170 SER A O 1
ATOM 1410 N N . ASP A 1 171 ? 21.336 -8.508 -24.652 1.00 90.56 171 ASP A N 1
ATOM 1411 C CA . ASP A 1 171 ? 22.584 -7.864 -24.230 1.00 90.56 171 ASP A CA 1
ATOM 1412 C C . ASP A 1 171 ? 23.025 -8.310 -22.829 1.00 90.56 171 ASP A C 1
ATOM 1414 O O . ASP A 1 171 ? 24.214 -8.384 -22.527 1.00 90.56 171 ASP A O 1
ATOM 1418 N N . ARG A 1 172 ? 22.088 -8.580 -21.916 1.00 86.75 172 ARG A N 1
ATOM 1419 C CA . ARG A 1 172 ? 22.419 -8.999 -20.541 1.00 86.75 172 ARG A CA 1
ATOM 1420 C C . ARG A 1 172 ? 22.710 -10.491 -20.435 1.00 86.75 172 ARG A C 1
ATOM 1422 O O . ARG A 1 172 ? 23.525 -10.878 -19.598 1.00 86.75 172 ARG A O 1
ATOM 1429 N N . LEU A 1 173 ? 22.083 -11.312 -21.271 1.00 81.31 173 LEU A N 1
ATOM 1430 C CA . LEU A 1 173 ? 22.372 -12.741 -21.348 1.00 81.31 173 LEU A CA 1
ATOM 1431 C C . LEU A 1 173 ? 23.704 -13.004 -22.058 1.00 81.31 173 LEU A C 1
ATOM 1433 O O . LEU A 1 173 ? 24.499 -13.781 -21.536 1.00 81.31 173 LEU A O 1
ATOM 1437 N N . SER A 1 174 ? 23.998 -12.306 -23.162 1.00 77.44 174 SER A N 1
ATOM 1438 C CA . SER A 1 174 ? 25.284 -12.427 -23.867 1.00 77.44 174 SER A CA 1
ATOM 1439 C C . SER A 1 174 ? 26.463 -12.053 -22.965 1.00 77.44 174 SER A C 1
ATOM 1441 O O . SER A 1 174 ? 27.425 -12.808 -22.865 1.00 77.44 174 SER A O 1
ATOM 1443 N N . ASN A 1 175 ? 26.337 -10.962 -22.204 1.00 66.56 175 ASN A N 1
ATOM 1444 C CA . ASN A 1 175 ? 27.348 -10.545 -21.229 1.00 66.56 175 ASN A CA 1
ATOM 1445 C C . ASN A 1 175 ? 27.536 -11.554 -20.077 1.00 66.56 175 ASN A C 1
ATOM 1447 O O . ASN A 1 175 ? 28.651 -11.717 -19.584 1.00 66.56 175 ASN A O 1
ATOM 1451 N N . LYS A 1 176 ? 26.479 -12.262 -19.648 1.00 59.50 176 LYS A N 1
ATOM 1452 C CA . LYS A 1 176 ? 26.590 -13.340 -18.645 1.00 59.50 176 LYS A CA 1
ATOM 1453 C C . LYS A 1 176 ? 27.293 -14.580 -19.203 1.00 59.50 176 LYS A C 1
ATOM 1455 O O . LYS A 1 176 ? 28.089 -15.186 -18.491 1.00 59.50 176 LYS A O 1
ATOM 1460 N N . SER A 1 177 ? 27.031 -14.937 -20.459 1.00 56.59 177 SER A N 1
ATOM 1461 C CA . SER A 1 177 ? 27.728 -16.031 -21.142 1.00 56.59 177 SER A CA 1
ATOM 1462 C C . SER A 1 177 ? 29.220 -15.734 -21.318 1.00 56.59 177 SER A C 1
ATOM 1464 O O . SER A 1 177 ? 30.029 -16.628 -21.101 1.00 56.59 177 SER A O 1
ATOM 1466 N N . SER A 1 178 ? 29.595 -14.481 -21.603 1.00 51.53 178 SER A N 1
ATOM 1467 C CA . SER A 1 178 ? 31.001 -14.050 -21.648 1.00 51.53 178 SER A CA 1
ATOM 1468 C C . SER A 1 178 ? 31.673 -14.023 -20.267 1.00 51.53 178 SER A C 1
ATOM 1470 O O . SER A 1 178 ? 32.848 -14.358 -20.158 1.00 51.53 178 SER A O 1
ATOM 1472 N N . ALA A 1 179 ? 30.941 -13.682 -19.198 1.00 51.19 179 ALA A N 1
ATOM 1473 C CA . ALA A 1 179 ? 31.473 -13.680 -17.830 1.00 51.19 179 ALA A CA 1
ATOM 1474 C C . ALA A 1 179 ? 31.733 -15.096 -17.278 1.00 51.19 179 ALA A C 1
ATOM 1476 O O . ALA A 1 179 ? 32.713 -15.303 -16.570 1.00 51.19 179 ALA A O 1
ATOM 1477 N N . ASN A 1 180 ? 30.908 -16.083 -17.645 1.00 52.34 180 ASN A N 1
ATOM 1478 C CA . ASN A 1 180 ? 31.124 -17.493 -17.287 1.00 52.34 180 ASN A CA 1
ATOM 1479 C C . ASN A 1 180 ? 32.210 -18.189 -18.134 1.00 52.34 180 ASN A C 1
ATOM 1481 O O . ASN A 1 180 ? 32.533 -19.343 -17.868 1.00 52.34 180 ASN A O 1
ATOM 1485 N N . GLN A 1 181 ? 32.760 -17.514 -19.148 1.00 49.03 181 GLN A N 1
ATOM 1486 C CA . GLN A 1 181 ? 33.824 -18.033 -20.013 1.00 49.03 181 GLN A CA 1
ATOM 1487 C C . GLN A 1 181 ? 35.228 -17.576 -19.576 1.00 49.03 181 GLN A C 1
ATOM 1489 O O . GLN A 1 181 ? 36.227 -17.970 -20.178 1.00 49.03 181 GLN A O 1
ATOM 1494 N N . ILE A 1 182 ? 35.326 -16.768 -18.512 1.00 51.44 182 ILE A N 1
ATOM 1495 C CA . ILE A 1 182 ? 36.598 -16.461 -17.855 1.00 51.44 182 ILE A CA 1
ATOM 1496 C C . ILE A 1 182 ? 36.949 -17.662 -16.975 1.00 51.44 182 ILE A C 1
ATOM 1498 O O . ILE A 1 182 ? 36.467 -17.806 -15.853 1.00 51.44 182 ILE A O 1
ATOM 1502 N N . ASN A 1 183 ? 37.747 -18.557 -17.552 1.00 43.03 183 ASN A N 1
ATOM 1503 C CA . ASN A 1 183 ? 38.257 -19.767 -16.926 1.00 43.03 183 ASN A CA 1
ATOM 1504 C C . ASN A 1 183 ? 38.830 -19.473 -15.535 1.00 43.03 183 ASN A C 1
ATOM 1506 O O . ASN A 1 183 ? 39.805 -18.734 -15.390 1.00 43.03 183 ASN A O 1
ATOM 1510 N N . VAL A 1 184 ? 38.259 -20.125 -14.524 1.00 53.09 184 VAL A N 1
ATOM 1511 C CA . VAL A 1 184 ? 38.954 -20.377 -13.266 1.00 53.09 184 VAL A CA 1
ATOM 1512 C C . VAL A 1 184 ? 40.080 -21.355 -13.595 1.00 53.09 184 VAL A C 1
ATOM 1514 O O . VAL A 1 184 ? 39.894 -22.570 -13.579 1.00 53.09 184 VAL A O 1
ATOM 1517 N N . THR A 1 185 ? 41.249 -20.827 -13.947 1.00 43.25 185 THR A N 1
ATOM 1518 C CA . THR A 1 185 ? 42.487 -21.604 -13.953 1.00 43.25 185 THR A CA 1
ATOM 1519 C C . THR A 1 185 ? 42.838 -21.870 -12.492 1.00 43.25 185 THR A C 1
ATOM 1521 O O . THR A 1 185 ? 43.536 -21.084 -11.857 1.00 43.25 185 THR A O 1
ATOM 1524 N N . VAL A 1 186 ? 42.286 -22.945 -11.923 1.00 49.62 186 VAL A N 1
ATOM 1525 C CA . VAL A 1 186 ? 42.790 -23.500 -10.665 1.00 49.62 186 VAL A CA 1
ATOM 1526 C C . VAL A 1 186 ? 44.146 -24.110 -10.997 1.00 49.62 186 VAL A C 1
ATOM 1528 O O . VAL A 1 186 ? 44.231 -25.174 -11.603 1.00 49.62 186 VAL A O 1
ATOM 1531 N N . THR A 1 187 ? 45.214 -23.386 -10.683 1.00 46.50 187 THR A N 1
ATOM 1532 C CA . THR A 1 187 ? 46.554 -23.963 -10.608 1.00 46.50 187 THR A CA 1
ATOM 1533 C C . THR A 1 187 ? 46.581 -24.914 -9.414 1.00 46.50 187 THR A C 1
ATOM 1535 O O . THR A 1 187 ? 46.319 -24.474 -8.293 1.00 46.50 187 THR A O 1
ATOM 1538 N N . ASN A 1 188 ? 46.826 -26.197 -9.692 1.00 49.78 188 ASN A N 1
ATOM 1539 C CA . ASN A 1 188 ? 47.090 -27.243 -8.698 1.00 49.78 188 ASN A CA 1
ATOM 1540 C C . ASN A 1 188 ? 48.343 -26.944 -7.872 1.00 49.78 188 ASN A C 1
ATOM 1542 O O . ASN A 1 188 ? 49.287 -26.352 -8.446 1.00 49.78 188 ASN A O 1
#